Protein AF-K9EUR6-F1 (afdb_monomer)

Solvent-accessible surface area (backbone atoms only — not comparable to full-atom values): 18338 Å² total; per-residue (Å²): 134,85,84,89,83,90,82,82,87,78,91,80,92,80,85,89,86,83,88,85,90,84,90,86,86,83,88,82,90,82,92,75,85,84,76,72,67,87,81,88,70,88,61,43,36,32,33,14,42,38,66,73,51,29,53,52,52,40,66,74,40,48,99,55,36,51,67,47,58,68,47,53,101,88,58,61,67,85,79,56,72,83,50,77,65,50,41,53,51,52,38,71,21,50,29,40,37,39,57,44,71,85,59,40,66,52,51,62,66,44,60,73,69,39,80,49,86,79,49,42,77,44,53,69,54,68,90,62,91,67,76,88,75,83,73,84,81,86,78,89,74,92,77,92,79,95,72,96,69,86,83,76,79,74,77,73,77,74,33,58,82,54,86,56,52,42,65,72,58,62,60,38,42,69,71,38,67,50,51,38,32,62,61,64,101,60,95,52,58,33,35,40,38,35,30,48,98,92,37,79,79,43,76,50,77,42,54,48,90,46,72,48,75,46,75,33,74,60,63,32,38,39,37,40,32,49,98,85,46,71,56,73,77,40,61,51,42,54,60,65,77,67,92,65,74,83,73,75,76,70,78,76,81,80,77,83,74,88,80,82,82,84,79,87,80,89,80,89,80,88,82,84,89,134

Sequence (274 aa):
MKKKILRMSTYLVTASLLAACSPGGQENQSGQDQAQADQDQDQLQVTASFFPVYEFAREVAGDRAQVDMILSSNQDAHSFEPSPQDIAQVDQSDVFVYSSDEMEFWAGDLLEAVENEDLVVAKAIDGMDGDLASGHDHEHDEDDHDHEHDEDDHDHDHGAESDDFIGLAGHYHTGDTAGLQANVDTDQDVTWFVEQDGQVIEEETLAHDETFEYSIEDTVEVYYQVDGEESDRVELHVDNHGGDGHDHDHDEDDHDHDEDDHDHDEDDHDHDED

Nearest PDB structures (foldseek):
  7jj9-assembly1_A  TM=9.358E-01  e=3.867E-09  Streptococcus pneumoniae R6
  7jj8-assembly4_D  TM=9.375E-01  e=5.985E-09  Streptococcus pneumoniae R6
  2o1e-assembly1_A  TM=9.433E-01  e=1.197E-07  Bacillus subtilis
  2o1e-assembly2_B  TM=9.434E-01  e=2.866E-07  Bacillus subtilis
  7me1-assembly2_B  TM=9.373E-01  e=1.645E-06  Yersinia pestis

pLDDT: mean 74.94, std 22.69, range [33.25, 98.12]

InterPro domains:
  IPR006127 Periplasmic solute binding protein, ZnuA-like [PF01297] (46-154)
  IPR050492 Bacterial metal-binding protein 9 [PTHR42953] (1-144)

Structure (mmCIF, N/CA/C/O backbone):
data_AF-K9EUR6-F1
#
_entry.id   AF-K9EUR6-F1
#
loop_
_atom_site.group_PDB
_atom_site.id
_atom_site.type_symbol
_atom_site.label_atom_id
_atom_site.label_alt_id
_atom_site.label_comp_id
_atom_site.label_asym_id
_atom_site.label_entity_id
_atom_site.label_seq_id
_atom_site.pdbx_PDB_ins_code
_atom_site.Cartn_x
_atom_site.Cartn_y
_atom_site.Cartn_z
_atom_site.occupancy
_atom_site.B_iso_or_equiv
_atom_site.auth_seq_id
_atom_site.auth_comp_id
_atom_site.auth_asym_id
_atom_site.auth_atom_id
_atom_site.pdbx_PDB_model_num
ATOM 1 N N . MET A 1 1 ? -36.644 37.862 -69.512 1.00 36.72 1 MET A N 1
ATOM 2 C CA . MET A 1 1 ? -37.801 36.941 -69.437 1.00 36.72 1 MET A CA 1
ATOM 3 C C . MET A 1 1 ? -37.639 36.073 -68.191 1.00 36.72 1 MET A C 1
ATOM 5 O O . MET A 1 1 ? -36.573 35.509 -68.051 1.00 36.72 1 MET A O 1
ATOM 9 N N . LYS A 1 2 ? -38.675 36.019 -67.327 1.00 39.25 2 LYS A N 1
ATOM 10 C CA . LYS A 1 2 ? -38.975 35.034 -66.245 1.00 39.25 2 LYS A CA 1
ATOM 11 C C . LYS A 1 2 ? -37.875 34.809 -65.164 1.00 39.25 2 LYS A C 1
ATOM 13 O O . LYS A 1 2 ? -36.881 34.169 -65.442 1.00 39.25 2 LYS A O 1
ATOM 18 N N . LYS A 1 3 ? -37.951 35.472 -63.991 1.00 44.47 3 LYS A N 1
ATOM 19 C CA . LYS A 1 3 ? -38.642 35.109 -62.707 1.00 44.47 3 LYS A CA 1
ATOM 20 C C . LYS A 1 3 ? -37.720 34.272 -61.766 1.00 44.47 3 LYS A C 1
ATOM 22 O O . LYS A 1 3 ? -37.365 33.176 -62.150 1.00 44.47 3 LYS A O 1
ATOM 27 N N . LYS A 1 4 ? -37.188 34.834 -60.653 1.00 54.28 4 LYS A N 1
ATOM 28 C CA . LYS A 1 4 ? -37.763 34.947 -59.268 1.00 54.28 4 LYS A CA 1
ATOM 29 C C . LYS A 1 4 ? -37.578 33.625 -58.468 1.00 54.28 4 LYS A C 1
ATOM 31 O O . LYS A 1 4 ? -38.080 32.626 -58.952 1.00 54.28 4 LYS A O 1
ATOM 36 N N . ILE A 1 5 ? -36.865 33.515 -57.327 1.00 58.59 5 ILE A N 1
ATOM 37 C CA . ILE A 1 5 ? -37.235 33.865 -55.918 1.00 58.59 5 ILE A CA 1
ATOM 38 C C . ILE A 1 5 ? -36.153 33.233 -54.984 1.00 58.59 5 ILE A C 1
ATOM 40 O O . ILE A 1 5 ? -35.767 32.101 -55.238 1.00 58.59 5 ILE A O 1
ATOM 44 N N . LEU A 1 6 ? -35.504 33.994 -54.080 1.00 45.09 6 LEU A N 1
ATOM 45 C CA . LEU A 1 6 ? -35.685 34.021 -52.599 1.00 45.09 6 LEU A CA 1
ATOM 46 C C . LEU A 1 6 ? -35.221 32.720 -51.885 1.00 45.09 6 LEU A C 1
ATOM 48 O O . LEU A 1 6 ? -35.802 31.668 -52.117 1.00 45.09 6 LEU A O 1
ATOM 52 N N . ARG A 1 7 ? -34.214 32.737 -50.995 1.00 49.31 7 ARG A N 1
ATOM 53 C CA . ARG A 1 7 ? -34.328 33.213 -49.600 1.00 49.31 7 ARG A CA 1
ATOM 54 C C . ARG A 1 7 ? -33.005 33.760 -49.020 1.00 49.31 7 ARG A C 1
ATOM 56 O O . ARG A 1 7 ? -31.984 33.087 -49.013 1.00 49.31 7 ARG A O 1
ATOM 63 N N . MET A 1 8 ? -33.131 34.996 -48.535 1.00 46.38 8 MET A N 1
ATOM 64 C CA . MET A 1 8 ? -32.314 35.781 -47.592 1.00 46.38 8 MET A CA 1
ATOM 65 C C . MET A 1 8 ? -31.942 34.977 -46.325 1.00 46.38 8 MET A C 1
ATOM 67 O O . MET A 1 8 ? -32.783 34.217 -45.855 1.00 46.38 8 MET A O 1
ATOM 71 N N . SER A 1 9 ? -30.682 35.013 -45.860 1.00 47.22 9 SER A N 1
ATOM 72 C CA . SER A 1 9 ? -30.087 36.002 -44.914 1.00 47.22 9 SER A CA 1
ATOM 73 C C . SER A 1 9 ? -30.515 35.778 -43.457 1.00 47.22 9 SER A C 1
ATOM 75 O O . SER A 1 9 ? -31.680 35.512 -43.214 1.00 47.22 9 SER A O 1
ATOM 77 N N . THR A 1 10 ? -29.701 35.957 -42.416 1.00 47.97 10 THR A N 1
ATOM 78 C CA . THR A 1 10 ? -28.323 36.452 -42.259 1.00 47.97 10 THR A CA 1
ATOM 79 C C . THR A 1 10 ? -27.956 36.243 -40.780 1.00 47.97 10 THR A C 1
ATOM 81 O O . THR A 1 10 ? -28.816 36.384 -39.914 1.00 47.97 10 THR A O 1
ATOM 84 N N . TYR A 1 11 ? -26.687 35.927 -40.512 1.00 53.09 11 TYR A N 1
ATOM 85 C CA . TYR A 1 11 ? -26.034 35.964 -39.197 1.00 53.09 11 TYR A CA 1
ATOM 86 C C . TYR A 1 11 ? -26.274 37.286 -38.447 1.00 53.09 11 TYR A C 1
ATOM 88 O O . TYR A 1 11 ? -26.127 38.352 -39.042 1.00 53.09 11 TYR A O 1
ATOM 96 N N . LEU A 1 12 ? -26.505 37.239 -37.131 1.00 57.09 12 LEU A N 1
ATOM 97 C CA . LEU A 1 12 ? -26.292 38.405 -36.268 1.00 57.09 12 LEU A CA 1
ATOM 98 C C . LEU A 1 12 ? -25.864 37.981 -34.857 1.00 57.09 12 LEU A C 1
ATOM 100 O O . LEU A 1 12 ? -26.627 37.406 -34.089 1.00 57.09 12 LEU A O 1
ATOM 104 N N . VAL A 1 13 ? -24.594 38.270 -34.587 1.00 62.66 13 VAL A N 1
ATOM 105 C CA . VAL A 1 13 ? -23.894 38.248 -33.302 1.00 62.66 13 VAL A CA 1
ATOM 106 C C . VAL A 1 13 ? -24.481 39.315 -32.376 1.00 62.66 13 VAL A C 1
ATOM 108 O O . VAL A 1 13 ? -24.516 40.475 -32.773 1.00 62.66 13 VAL A O 1
ATOM 111 N N . THR A 1 14 ? -24.837 38.954 -31.141 1.00 60.06 14 THR A N 1
ATOM 112 C CA . THR A 1 14 ? -24.987 39.863 -29.980 1.00 60.06 14 THR A CA 1
ATOM 11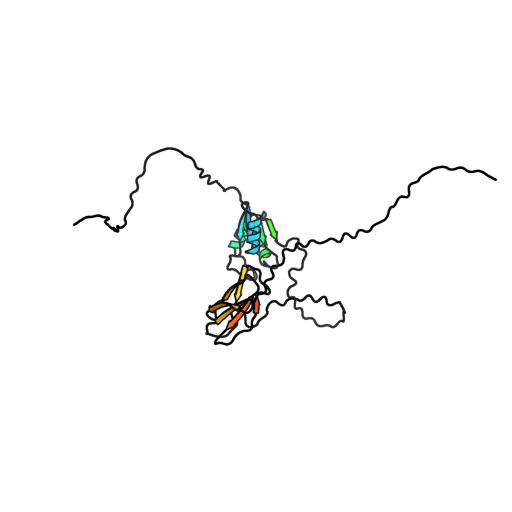3 C C . THR A 1 14 ? -24.874 39.009 -28.708 1.00 60.06 14 THR A C 1
ATOM 115 O O . THR A 1 14 ? -25.688 38.112 -28.523 1.00 60.06 14 THR A O 1
ATOM 118 N N . ALA A 1 15 ? -23.777 39.049 -27.948 1.00 54.16 15 ALA A N 1
ATOM 119 C CA . ALA A 1 15 ? -23.369 40.086 -26.990 1.00 54.16 15 ALA A CA 1
ATOM 120 C C . ALA A 1 15 ? -24.234 40.110 -25.711 1.00 54.16 15 ALA A C 1
ATOM 122 O O . ALA A 1 15 ? -25.386 40.532 -25.719 1.00 54.16 15 ALA A O 1
ATOM 123 N N . SER A 1 16 ? -23.591 39.638 -24.643 1.00 57.16 16 SER A N 1
ATOM 124 C CA . SER A 1 16 ? -23.902 39.616 -23.213 1.00 57.16 16 SER A CA 1
ATOM 125 C C . SER A 1 16 ? -24.654 40.832 -22.648 1.00 57.16 16 SER A C 1
ATOM 127 O O . SER A 1 16 ? -24.428 41.950 -23.106 1.00 57.16 16 SER A O 1
ATOM 129 N N . LEU A 1 17 ? -25.416 40.626 -21.558 1.00 53.28 17 LEU A N 1
ATOM 130 C CA . LEU A 1 17 ? -25.188 41.210 -20.212 1.00 53.28 17 LEU A CA 1
ATOM 131 C C . LEU A 1 17 ? -26.458 41.179 -19.315 1.00 53.28 17 LEU A C 1
ATOM 133 O O . LEU A 1 17 ? -27.506 41.689 -19.689 1.00 53.28 17 LEU A O 1
ATOM 137 N N . LEU A 1 18 ? -26.254 40.677 -18.087 1.00 51.50 18 LEU A N 1
ATOM 138 C CA . LEU A 1 18 ? -26.741 41.174 -16.780 1.00 51.50 18 LEU A CA 1
ATOM 139 C C . LEU A 1 18 ? -28.238 41.094 -16.378 1.00 51.50 18 LEU A C 1
ATOM 141 O O . LEU A 1 18 ? -29.061 41.923 -16.744 1.00 51.50 18 LEU A O 1
ATOM 145 N N . ALA A 1 19 ? -28.499 40.129 -15.482 1.00 59.53 19 ALA A N 1
ATOM 146 C CA . ALA A 1 19 ? -29.101 40.232 -14.137 1.00 59.53 19 ALA A CA 1
ATOM 147 C C . ALA A 1 19 ? -30.209 41.269 -13.828 1.00 59.53 19 ALA A C 1
ATOM 149 O O . ALA A 1 19 ? -29.965 42.472 -13.855 1.00 59.53 19 ALA A O 1
ATOM 150 N N . ALA A 1 20 ? -31.349 40.788 -13.301 1.00 52.62 20 ALA A N 1
ATOM 151 C CA . ALA A 1 20 ? -32.152 41.502 -12.294 1.00 52.62 20 ALA A CA 1
ATOM 152 C C . ALA A 1 20 ? -33.118 40.554 -11.544 1.00 52.62 20 ALA A C 1
ATOM 154 O O . ALA A 1 20 ? -33.990 39.936 -12.150 1.00 52.62 20 ALA A O 1
ATOM 155 N N . CYS A 1 21 ? -32.968 40.466 -10.218 1.00 65.31 21 CYS A N 1
ATOM 156 C CA . CYS A 1 21 ? -33.844 39.742 -9.289 1.00 65.31 21 CYS A CA 1
ATOM 157 C C . CYS A 1 21 ? -35.173 40.478 -9.036 1.00 65.31 21 CYS A C 1
ATOM 159 O O . CYS A 1 21 ? -35.204 41.709 -8.999 1.00 65.31 21 CYS A O 1
ATOM 161 N N . SER A 1 22 ? -36.242 39.741 -8.715 1.00 53.00 22 SER A N 1
ATOM 162 C CA . SER A 1 22 ? -37.387 40.278 -7.963 1.00 53.00 22 SER A CA 1
ATOM 163 C C . SER A 1 22 ? -38.056 39.183 -7.110 1.00 53.00 22 SER A C 1
ATOM 165 O O . SER A 1 22 ? -38.258 38.086 -7.631 1.00 53.00 22 SER A O 1
ATOM 167 N N . PRO A 1 23 ? -38.386 39.436 -5.824 1.00 61.22 23 PRO A N 1
ATOM 168 C CA . PRO A 1 23 ? -39.077 38.484 -4.957 1.00 61.22 23 PRO A CA 1
ATOM 169 C C . PRO A 1 23 ? -40.592 38.756 -4.890 1.00 61.22 23 PRO A C 1
ATOM 171 O O . PRO A 1 23 ? -41.013 39.905 -4.762 1.00 61.22 23 PRO A O 1
ATOM 174 N N . GLY A 1 24 ? -41.407 37.693 -4.877 1.00 37.38 24 GLY A N 1
ATOM 175 C CA . GLY A 1 24 ? -42.778 37.738 -4.347 1.00 37.38 24 GLY A CA 1
ATOM 176 C C . GLY A 1 24 ? -43.840 36.948 -5.123 1.00 37.38 24 GLY A C 1
ATOM 177 O O . GLY A 1 24 ? -44.235 37.364 -6.206 1.00 37.38 24 GLY A O 1
ATOM 178 N N . GLY A 1 25 ? -44.396 35.904 -4.485 1.00 35.94 25 GLY A N 1
ATOM 179 C CA . GLY A 1 25 ? -45.848 35.643 -4.525 1.00 35.94 25 GLY A CA 1
ATOM 180 C C . GLY A 1 25 ? -46.379 34.326 -5.124 1.00 35.94 25 GLY A C 1
ATOM 181 O O . GLY A 1 25 ? -46.873 34.343 -6.241 1.00 35.94 25 GLY A O 1
ATOM 182 N N . GLN A 1 26 ? -46.388 33.271 -4.292 1.00 40.44 26 GLN A N 1
ATOM 183 C CA . GLN A 1 26 ? -47.458 32.270 -4.030 1.00 40.44 26 GLN A CA 1
ATOM 184 C C . GLN A 1 26 ? -47.934 31.221 -5.076 1.00 40.44 26 GLN A C 1
ATOM 186 O O . GLN A 1 26 ? -48.565 31.560 -6.069 1.00 40.44 26 GLN A O 1
ATOM 191 N N . GLU A 1 27 ? -47.761 29.945 -4.659 1.00 34.28 27 GLU A N 1
ATOM 192 C CA . GLU A 1 27 ? -48.715 28.795 -4.642 1.00 34.28 27 GLU A CA 1
ATOM 193 C C . GLU A 1 27 ? -49.220 28.231 -6.002 1.00 34.28 27 GLU A C 1
ATOM 195 O O . GLU A 1 27 ? -49.677 28.968 -6.858 1.00 34.28 27 GLU A O 1
ATOM 200 N N . ASN A 1 28 ? -49.249 26.922 -6.309 1.00 37.94 28 ASN A N 1
ATOM 201 C CA . ASN A 1 28 ? -49.402 25.728 -5.476 1.00 37.94 28 ASN A CA 1
ATOM 202 C C . ASN A 1 28 ? -49.048 24.423 -6.256 1.00 37.94 28 ASN A C 1
ATOM 204 O O . ASN A 1 28 ? -49.473 24.265 -7.397 1.00 37.94 28 ASN A O 1
ATOM 208 N N . GLN A 1 29 ? -48.363 23.497 -5.568 1.00 42.84 29 GLN A N 1
ATOM 209 C CA . GLN A 1 29 ? -48.402 22.016 -5.625 1.00 42.84 29 GLN A CA 1
ATOM 210 C C . GLN A 1 29 ? -48.279 21.233 -6.946 1.00 42.84 29 GLN A C 1
ATOM 212 O O . GLN A 1 29 ? -49.212 21.163 -7.740 1.00 42.84 29 GLN A O 1
ATOM 217 N N . SER A 1 30 ? -47.184 20.467 -7.040 1.00 33.75 30 SER A N 1
ATOM 218 C CA . SER A 1 30 ? -47.114 19.002 -7.264 1.00 33.75 30 SER A CA 1
ATOM 219 C C . SER A 1 30 ? -45.616 18.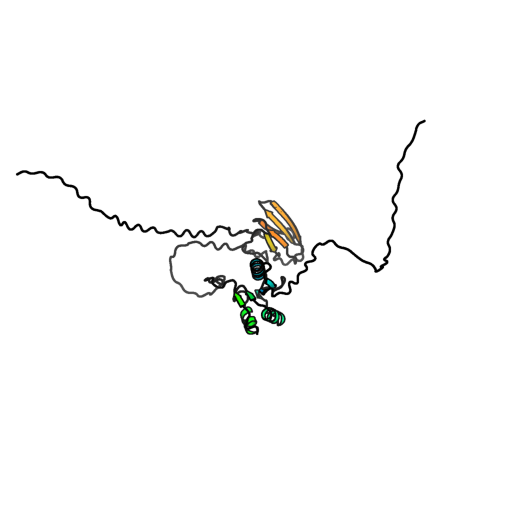649 -7.199 1.00 33.75 30 SER A C 1
ATOM 221 O O . SER A 1 30 ? -44.876 18.998 -8.104 1.00 33.75 30 SER A O 1
ATOM 223 N N . GLY A 1 31 ? -45.057 18.199 -6.077 1.00 40.62 31 GLY A N 1
ATOM 224 C CA . GLY A 1 31 ? -45.262 16.844 -5.581 1.00 40.62 31 GLY A CA 1
ATOM 225 C C . GLY A 1 31 ? -44.260 15.891 -6.238 1.00 40.62 31 GLY A C 1
ATOM 226 O O . GLY A 1 31 ? -44.687 15.034 -6.998 1.00 40.62 31 GLY A O 1
ATOM 227 N N . GLN A 1 32 ? -42.961 16.078 -5.986 1.00 40.50 32 GLN A N 1
ATOM 228 C CA . GLN A 1 32 ? -41.946 15.028 -6.094 1.00 40.50 32 GLN A CA 1
ATOM 229 C C . GLN A 1 32 ? -40.930 15.249 -4.974 1.00 40.50 32 GLN A C 1
ATOM 231 O O . GLN A 1 32 ? -40.237 16.264 -4.930 1.00 40.50 32 GLN A O 1
ATOM 236 N N . ASP A 1 33 ? -40.983 14.313 -4.037 1.00 37.78 33 ASP A N 1
ATOM 237 C CA . ASP A 1 33 ? -40.142 14.110 -2.872 1.00 37.78 33 ASP A CA 1
ATOM 238 C C . ASP A 1 33 ? -38.684 14.540 -3.069 1.00 37.78 33 ASP A C 1
ATOM 240 O O . ASP A 1 33 ? -37.874 13.817 -3.641 1.00 37.78 33 ASP A O 1
ATOM 244 N N . GLN A 1 34 ? -38.316 15.678 -2.478 1.00 42.69 34 GLN A N 1
ATOM 245 C CA . GLN A 1 34 ? -37.037 15.736 -1.782 1.00 42.69 34 GLN A CA 1
ATOM 246 C C . GLN A 1 34 ? -37.253 15.115 -0.406 1.00 42.69 34 GLN A C 1
ATOM 248 O O . GLN A 1 34 ? -37.372 15.804 0.603 1.00 42.69 34 GLN A O 1
ATOM 253 N N . ALA A 1 35 ? -37.318 13.786 -0.393 1.00 40.91 35 ALA A N 1
ATOM 254 C CA . ALA A 1 35 ? -36.902 13.011 0.759 1.00 40.91 35 ALA A CA 1
ATOM 255 C C . ALA A 1 35 ? -35.368 13.027 0.775 1.00 40.91 35 ALA A C 1
ATOM 257 O O . ALA A 1 35 ? -34.713 12.031 0.495 1.00 40.91 35 ALA A O 1
ATOM 258 N N . GLN A 1 36 ? -34.792 14.194 1.062 1.00 41.69 36 GLN A N 1
ATOM 259 C CA . GLN A 1 36 ? -33.480 14.224 1.683 1.00 41.69 36 GLN A CA 1
ATOM 260 C C . GLN A 1 36 ? -33.750 13.898 3.153 1.00 41.69 36 GLN A C 1
ATOM 262 O O . GLN A 1 36 ? -33.959 14.788 3.972 1.00 41.69 36 GLN A O 1
ATOM 267 N N . ALA A 1 37 ? -33.895 12.597 3.423 1.00 38.69 37 ALA A N 1
ATOM 268 C CA . ALA A 1 37 ? -33.649 12.037 4.743 1.00 38.69 37 ALA A CA 1
ATOM 269 C C . ALA A 1 37 ? -32.262 12.566 5.163 1.00 38.69 37 ALA A C 1
ATOM 271 O O . ALA A 1 37 ? -31.329 12.507 4.371 1.00 38.69 37 ALA A O 1
ATOM 272 N N . ASP A 1 38 ? -32.077 13.245 6.291 1.00 42.25 38 ASP A N 1
ATOM 273 C CA . ASP A 1 38 ? -32.187 12.632 7.617 1.00 42.25 38 ASP A CA 1
ATOM 274 C C . ASP A 1 38 ? -31.637 11.191 7.586 1.00 42.25 38 ASP A C 1
ATOM 276 O O . ASP A 1 38 ? -32.326 10.224 7.891 1.00 42.25 38 ASP A O 1
ATOM 280 N N . GLN A 1 39 ? -30.402 11.054 7.095 1.00 46.25 39 GLN A N 1
ATOM 281 C CA . GLN A 1 39 ? -29.513 9.925 7.383 1.00 46.25 39 GLN A CA 1
ATOM 282 C C . GLN A 1 39 ? -28.483 10.407 8.419 1.00 46.25 39 GLN A C 1
ATOM 284 O O . GLN A 1 39 ? -27.286 10.367 8.192 1.00 46.25 39 GLN A O 1
ATOM 289 N N . ASP A 1 40 ? -28.981 10.962 9.525 1.00 49.34 40 ASP A N 1
ATOM 290 C CA . ASP A 1 40 ? -28.232 11.204 10.766 1.00 49.34 40 ASP A CA 1
ATOM 291 C C . ASP A 1 40 ? -28.757 10.190 11.802 1.00 49.34 40 ASP A C 1
ATOM 293 O O . ASP A 1 40 ? -29.409 10.522 12.798 1.00 49.34 40 ASP A O 1
ATOM 297 N N . GLN A 1 41 ? -28.589 8.903 11.490 1.00 51.09 41 GLN A N 1
ATOM 298 C CA . GLN A 1 41 ? -28.882 7.788 12.390 1.00 51.09 41 GLN A CA 1
ATOM 299 C C . GLN A 1 41 ? -27.774 6.736 12.227 1.00 51.09 41 GLN A C 1
ATOM 301 O O . GLN A 1 41 ? -27.887 5.856 11.379 1.00 51.09 41 GLN A O 1
ATOM 306 N N . ASP A 1 42 ? -26.715 6.881 13.028 1.00 69.44 42 ASP A N 1
ATOM 307 C CA . ASP A 1 42 ? -25.789 5.828 13.479 1.00 69.44 42 ASP A CA 1
ATOM 308 C C . ASP A 1 42 ? -25.336 4.814 12.410 1.00 69.4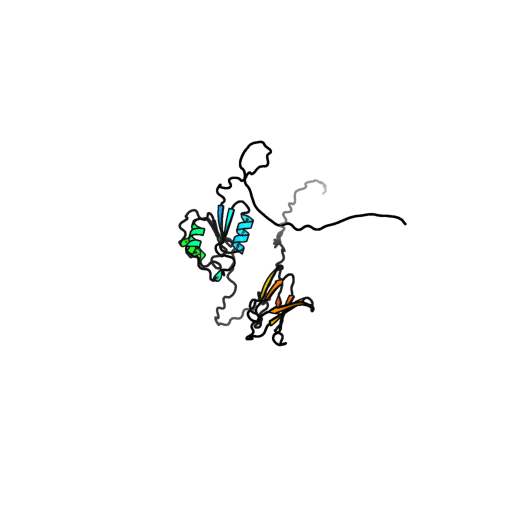4 42 ASP A C 1
ATOM 310 O O . ASP A 1 42 ? -25.508 3.603 12.565 1.00 69.44 42 ASP A O 1
ATOM 314 N N . GLN A 1 43 ? -24.769 5.300 11.303 1.00 83.19 43 GLN A N 1
ATOM 315 C CA . GLN A 1 43 ? -24.040 4.427 10.386 1.00 83.19 43 GLN A CA 1
ATOM 316 C C . GLN A 1 43 ? -22.708 4.041 11.045 1.00 83.19 43 GLN A C 1
ATOM 318 O O . GLN A 1 43 ? -22.003 4.922 11.532 1.00 83.19 43 GLN A O 1
ATOM 323 N N . LEU A 1 44 ? -22.386 2.743 11.077 1.00 94.81 44 LEU A N 1
ATOM 324 C CA . LEU A 1 44 ? -21.152 2.245 11.699 1.00 94.81 44 LEU A CA 1
ATOM 325 C C . LEU A 1 44 ? -19.933 2.931 11.081 1.00 94.81 44 LEU A C 1
ATOM 327 O O . LEU A 1 44 ? -19.822 2.970 9.857 1.00 94.81 44 LEU A O 1
ATOM 331 N N . GLN A 1 45 ? -19.018 3.427 11.905 1.00 97.50 45 GLN A N 1
ATOM 332 C CA . GLN A 1 45 ? -17.732 3.940 11.452 1.00 97.50 45 GLN A CA 1
ATOM 333 C C . GLN A 1 45 ? -16.692 2.827 11.460 1.00 97.50 45 GLN A C 1
ATOM 335 O O . GLN A 1 45 ? -16.378 2.252 12.503 1.00 97.50 45 GLN A O 1
ATOM 340 N N . VAL A 1 46 ? -16.149 2.530 10.286 1.00 98.06 46 VAL A N 1
ATOM 341 C CA . VAL A 1 46 ? -15.126 1.507 10.087 1.00 98.06 46 VAL A CA 1
ATOM 342 C C . VAL A 1 46 ? -13.872 2.193 9.574 1.00 98.06 46 VAL A C 1
ATOM 344 O O . VAL A 1 46 ? -13.905 2.837 8.530 1.00 98.06 46 VAL A O 1
ATOM 347 N N . THR A 1 47 ? -12.759 2.022 10.275 1.00 97.94 47 THR A N 1
ATOM 348 C CA . THR A 1 47 ? -11.447 2.452 9.792 1.00 97.94 47 THR A CA 1
ATOM 349 C C . THR A 1 47 ? -10.655 1.232 9.342 1.00 97.94 47 THR A C 1
ATOM 351 O O . THR A 1 47 ? -10.463 0.295 10.112 1.00 97.94 47 THR A O 1
ATOM 354 N N . ALA A 1 48 ? -10.199 1.238 8.094 1.00 97.38 48 ALA A N 1
ATOM 355 C CA . ALA A 1 48 ? -9.339 0.214 7.515 1.00 97.38 48 ALA A CA 1
ATOM 356 C C . ALA A 1 48 ? -7.882 0.697 7.423 1.00 97.38 48 ALA A C 1
ATOM 358 O O . ALA A 1 48 ? -7.627 1.893 7.282 1.00 97.38 48 ALA A O 1
ATOM 359 N N . SER A 1 49 ? -6.918 -0.220 7.477 1.00 95.88 49 SER A N 1
ATOM 360 C CA . SER A 1 49 ? -5.489 0.109 7.418 1.00 95.88 49 SER A CA 1
ATOM 361 C C . SER A 1 49 ? -5.053 0.664 6.053 1.00 95.88 49 SER A C 1
ATOM 363 O O . SER A 1 49 ? -4.679 1.832 5.960 1.00 95.88 49 SER A O 1
ATOM 365 N N . PHE A 1 50 ? -5.129 -0.143 4.991 1.00 94.00 50 PHE A N 1
ATOM 366 C CA . PHE A 1 50 ? -4.696 0.199 3.627 1.00 94.00 50 PHE A CA 1
ATOM 367 C C . PHE A 1 50 ? -5.668 -0.344 2.562 1.00 94.00 50 PHE A C 1
ATOM 369 O O . PHE A 1 50 ? -6.685 -0.961 2.883 1.00 94.00 50 PHE A O 1
ATOM 376 N N . PHE A 1 51 ? -5.386 -0.072 1.284 1.00 93.56 51 PHE A N 1
ATOM 377 C CA . PHE A 1 51 ? -6.379 -0.139 0.203 1.00 93.56 51 PHE A CA 1
ATOM 378 C C . PHE A 1 51 ? -7.088 -1.496 0.020 1.00 93.56 51 PHE A C 1
ATOM 380 O O . PHE A 1 51 ? -8.318 -1.494 -0.005 1.00 93.56 51 PHE A O 1
ATOM 387 N N . PRO A 1 52 ? -6.401 -2.651 -0.036 1.00 93.56 52 PRO A N 1
ATOM 388 C CA . PRO A 1 52 ? -7.052 -3.960 -0.095 1.00 93.56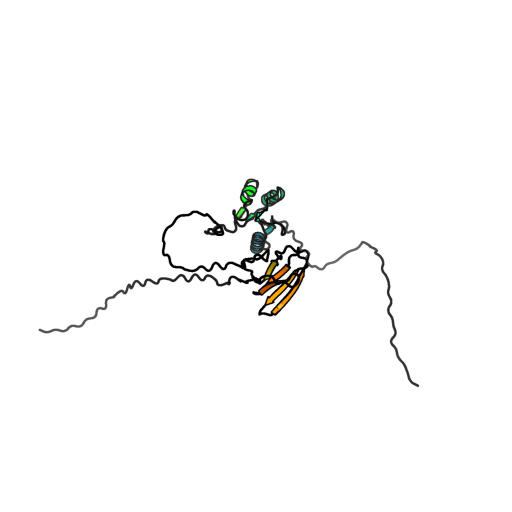 52 PRO A CA 1
ATOM 389 C C . PRO A 1 52 ? -8.028 -4.206 1.063 1.00 93.56 52 PRO A C 1
ATOM 391 O O . PRO A 1 52 ? -9.170 -4.604 0.841 1.00 93.56 52 PRO A O 1
ATOM 394 N N . VAL A 1 53 ? -7.617 -3.902 2.299 1.00 95.38 53 VAL A N 1
ATOM 395 C CA . VAL A 1 53 ? -8.465 -4.070 3.492 1.00 95.38 53 VAL A CA 1
ATOM 396 C C . VAL A 1 53 ? -9.662 -3.118 3.445 1.00 95.38 53 VAL A C 1
ATOM 398 O O . VAL A 1 53 ? -10.787 -3.511 3.757 1.00 95.38 53 VAL A O 1
ATOM 401 N N . TYR A 1 54 ? -9.435 -1.878 3.008 1.00 96.00 54 TYR A N 1
ATOM 402 C CA . TYR A 1 54 ? -10.475 -0.873 2.810 1.00 96.00 54 TYR A CA 1
ATOM 403 C C . TYR A 1 54 ? -11.523 -1.315 1.784 1.00 96.00 54 TYR A C 1
ATOM 405 O O . TYR A 1 54 ? -12.720 -1.249 2.068 1.00 96.00 54 TYR A O 1
ATOM 413 N N . GLU A 1 55 ? -11.097 -1.787 0.611 1.00 95.88 55 GLU A N 1
ATOM 414 C CA . GLU A 1 55 ? -12.004 -2.225 -0.451 1.00 95.88 55 GLU A CA 1
ATOM 415 C C . GLU A 1 55 ? -12.843 -3.425 -0.000 1.00 95.88 55 GLU A C 1
ATOM 417 O O . GLU A 1 55 ? -14.064 -3.412 -0.178 1.00 95.88 55 GLU A O 1
ATOM 422 N N . PHE A 1 56 ? -12.234 -4.411 0.669 1.00 95.62 56 PHE A N 1
ATOM 423 C CA . PHE A 1 56 ? -12.975 -5.542 1.230 1.00 95.62 56 PHE A CA 1
ATOM 424 C C . PHE A 1 56 ? -13.991 -5.106 2.284 1.00 95.62 56 PHE A C 1
ATOM 426 O O . PHE A 1 56 ? -15.157 -5.504 2.223 1.00 95.62 56 PHE A O 1
ATOM 433 N N . ALA A 1 57 ? -13.584 -4.258 3.230 1.00 96.12 57 ALA A N 1
ATOM 434 C CA . ALA A 1 57 ? -14.485 -3.768 4.264 1.00 96.12 57 ALA A CA 1
ATOM 435 C C . ALA A 1 57 ? -15.646 -2.963 3.658 1.00 96.12 57 ALA A C 1
ATOM 437 O O . ALA A 1 57 ? -16.794 -3.138 4.071 1.00 96.12 57 ALA A O 1
ATOM 438 N N . ARG A 1 58 ? -15.375 -2.133 2.641 1.00 96.25 58 ARG A N 1
ATOM 439 C CA . ARG A 1 58 ? -16.392 -1.347 1.929 1.00 96.25 58 ARG A CA 1
ATOM 440 C C . ARG A 1 58 ? -17.392 -2.233 1.197 1.00 96.25 58 ARG A C 1
ATOM 442 O O . ARG A 1 58 ? -18.595 -1.996 1.312 1.00 96.25 58 ARG A O 1
ATOM 449 N N . GLU A 1 59 ? -16.921 -3.249 0.479 1.00 97.12 59 GLU A N 1
ATOM 450 C CA . GLU A 1 59 ? -17.792 -4.157 -0.271 1.00 97.12 59 GLU A CA 1
ATOM 451 C C . GLU A 1 59 ? -18.691 -4.979 0.668 1.00 97.12 59 GLU A C 1
ATOM 453 O O . GLU A 1 59 ? -19.894 -5.112 0.435 1.00 97.12 59 GLU A O 1
ATOM 458 N N . VAL A 1 60 ? -18.148 -5.462 1.793 1.00 95.56 60 VAL A N 1
ATOM 459 C CA . VAL A 1 60 ? -18.922 -6.197 2.809 1.00 95.56 60 VAL A CA 1
ATOM 460 C C . VAL A 1 60 ? -19.930 -5.288 3.522 1.00 95.56 60 VAL A C 1
ATOM 462 O O . VAL A 1 60 ? -21.078 -5.684 3.769 1.00 95.56 60 VAL A O 1
ATOM 465 N N . ALA A 1 61 ? -19.523 -4.065 3.862 1.00 94.31 61 ALA A N 1
ATOM 466 C CA . ALA A 1 61 ? -20.368 -3.107 4.562 1.00 94.31 61 ALA A CA 1
ATOM 467 C C . ALA A 1 61 ? -21.548 -2.623 3.704 1.00 94.31 61 ALA A C 1
ATOM 469 O O . ALA A 1 61 ? -22.677 -2.518 4.209 1.00 94.31 61 ALA A O 1
ATOM 470 N N . GLY A 1 62 ? -21.307 -2.338 2.420 1.00 93.00 62 GLY A N 1
ATOM 471 C CA . GLY A 1 62 ? -22.259 -1.650 1.550 1.00 93.00 62 GLY A CA 1
ATOM 472 C C . GLY A 1 62 ? -22.764 -0.353 2.193 1.00 93.00 62 GLY A C 1
ATOM 473 O O . GLY A 1 62 ? -22.020 0.362 2.856 1.00 93.00 62 GLY A O 1
ATOM 474 N N . ASP A 1 63 ? -24.066 -0.082 2.098 1.00 92.19 63 ASP A N 1
ATOM 475 C CA . ASP A 1 63 ? -24.676 1.135 2.663 1.00 92.19 63 ASP A CA 1
ATOM 476 C C . ASP A 1 63 ? -24.841 1.111 4.203 1.00 92.19 63 ASP A C 1
ATOM 478 O O . ASP A 1 63 ? -25.533 1.958 4.764 1.00 92.19 63 ASP A O 1
ATOM 482 N N . ARG A 1 64 ? -24.283 0.120 4.916 1.00 93.12 64 ARG A N 1
ATOM 483 C CA . ARG A 1 64 ? -24.489 -0.058 6.372 1.00 93.12 64 ARG A CA 1
ATOM 484 C C . ARG A 1 64 ? -23.397 0.563 7.237 1.00 93.12 64 ARG A C 1
ATOM 486 O O . ARG A 1 64 ? -23.632 0.756 8.428 1.00 93.12 64 ARG A O 1
ATOM 493 N N . ALA A 1 65 ? -22.235 0.855 6.658 1.00 95.69 65 ALA A N 1
ATOM 494 C CA . ALA A 1 65 ? -21.114 1.467 7.359 1.00 95.69 65 ALA A CA 1
ATOM 495 C C . ALA A 1 65 ? -20.457 2.550 6.494 1.00 95.69 65 ALA A C 1
ATOM 497 O O . ALA A 1 65 ? -20.445 2.451 5.268 1.00 95.69 65 ALA A O 1
ATOM 498 N N . GLN A 1 66 ? -19.920 3.573 7.146 1.00 96.56 66 GLN A N 1
ATOM 499 C CA . GLN A 1 66 ? -18.985 4.517 6.562 1.00 96.56 66 GLN A CA 1
ATOM 500 C C . GLN A 1 66 ? -17.594 3.910 6.746 1.00 96.56 66 GLN A C 1
ATOM 502 O O . GLN A 1 66 ? -17.154 3.718 7.878 1.00 96.56 66 GLN A O 1
ATOM 507 N N . VAL A 1 67 ? -16.937 3.557 5.641 1.00 96.44 67 VAL A N 1
ATOM 508 C CA . VAL A 1 67 ? -15.581 2.997 5.670 1.00 96.44 67 VAL A CA 1
ATOM 509 C C . VAL A 1 67 ? -14.597 4.085 5.262 1.00 96.44 67 VAL A C 1
ATOM 511 O O . VAL A 1 67 ? -14.731 4.651 4.175 1.00 96.44 67 VAL A O 1
ATOM 514 N N . ASP A 1 68 ? -13.626 4.355 6.125 1.00 95.50 68 ASP A N 1
ATOM 515 C CA . ASP A 1 68 ? -12.476 5.222 5.883 1.00 95.50 68 ASP A CA 1
ATOM 516 C C . ASP A 1 68 ? -11.178 4.400 5.933 1.00 95.50 68 ASP A C 1
ATOM 518 O O . ASP A 1 68 ? -11.165 3.259 6.394 1.00 95.50 68 ASP A O 1
ATOM 522 N N . MET A 1 69 ? -10.080 4.963 5.431 1.00 94.44 69 MET A N 1
ATOM 523 C CA . MET A 1 69 ? -8.778 4.296 5.346 1.00 94.44 69 MET A CA 1
ATOM 524 C C . MET A 1 69 ? -7.682 5.177 5.951 1.00 94.44 69 MET A C 1
ATOM 526 O O . MET A 1 69 ? -7.663 6.378 5.676 1.00 94.44 69 MET A O 1
ATOM 530 N N . ILE A 1 70 ? -6.775 4.583 6.733 1.00 93.56 70 ILE A N 1
ATOM 531 C CA . ILE A 1 70 ? -5.640 5.285 7.355 1.00 93.56 70 ILE A CA 1
ATOM 532 C C . ILE A 1 70 ? -4.601 5.660 6.294 1.00 93.56 70 ILE A C 1
ATOM 534 O O . ILE A 1 70 ? -4.262 6.833 6.124 1.00 93.56 70 ILE A O 1
ATOM 538 N N . LEU A 1 71 ? -4.096 4.673 5.551 1.00 91.25 71 LEU A N 1
ATOM 539 C CA . LEU A 1 71 ? -3.095 4.923 4.521 1.00 91.25 71 LEU A CA 1
ATOM 540 C C . LEU A 1 71 ? -3.748 5.473 3.259 1.00 91.25 71 LEU A C 1
ATOM 542 O O . LEU A 1 71 ? -4.437 4.766 2.531 1.00 91.25 71 LEU A O 1
ATOM 546 N N . SER A 1 72 ? -3.481 6.740 2.951 1.00 78.75 72 SER A N 1
ATOM 547 C CA . SER A 1 72 ? -3.836 7.312 1.653 1.00 78.75 72 SER A CA 1
ATOM 548 C C . SER A 1 72 ? -3.049 6.653 0.513 1.00 78.75 72 SER A C 1
ATOM 550 O O . SER A 1 72 ? -1.947 6.151 0.713 1.00 78.75 72 SER A O 1
ATOM 552 N N . SER A 1 73 ? -3.580 6.729 -0.711 1.00 66.69 73 SER A N 1
ATOM 553 C CA . SER A 1 73 ? -3.090 6.051 -1.930 1.00 66.69 73 SER A CA 1
ATOM 554 C C . SER A 1 73 ? -1.656 6.383 -2.387 1.00 66.69 73 SER A C 1
ATOM 556 O O . SER A 1 73 ? -1.260 6.009 -3.483 1.00 66.69 73 SER A O 1
ATOM 558 N N . ASN A 1 74 ? -0.895 7.147 -1.610 1.00 73.31 74 ASN A N 1
ATOM 559 C CA . ASN A 1 74 ? 0.465 7.593 -1.900 1.00 73.31 74 ASN A CA 1
ATOM 560 C C . ASN A 1 74 ? 1.449 7.276 -0.760 1.00 73.31 74 ASN A C 1
ATOM 562 O O . ASN A 1 74 ? 2.533 7.858 -0.722 1.00 73.31 74 ASN A O 1
ATOM 566 N N . GLN A 1 75 ? 1.044 6.438 0.196 1.00 78.25 75 GLN A N 1
ATOM 567 C CA . GLN A 1 75 ? 1.859 6.014 1.330 1.00 78.25 75 GLN A CA 1
ATOM 568 C C . GLN A 1 75 ? 2.131 4.516 1.225 1.00 78.25 75 GLN A C 1
ATOM 570 O O . GLN A 1 75 ? 1.224 3.735 0.947 1.00 78.25 75 GLN A O 1
ATOM 575 N N . ASP A 1 76 ? 3.389 4.140 1.427 1.00 82.44 76 ASP A N 1
ATOM 576 C CA . ASP A 1 76 ? 3.816 2.746 1.468 1.00 82.44 76 ASP A CA 1
ATOM 577 C C . ASP A 1 76 ? 3.460 2.125 2.827 1.00 82.44 76 ASP A C 1
ATOM 579 O O . ASP A 1 76 ? 3.688 2.733 3.874 1.00 82.44 76 ASP A O 1
ATOM 583 N N . ALA A 1 77 ? 2.894 0.916 2.806 1.00 78.31 77 ALA A N 1
ATOM 584 C CA . ALA A 1 77 ? 2.413 0.237 4.007 1.00 78.31 77 ALA A CA 1
ATOM 585 C C . ALA A 1 77 ? 3.536 -0.254 4.925 1.00 78.31 77 ALA A C 1
ATOM 587 O O . ALA A 1 77 ? 3.365 -0.242 6.145 1.00 78.31 77 ALA A O 1
ATOM 588 N N . HIS A 1 78 ? 4.693 -0.609 4.362 1.00 81.25 78 HIS A N 1
ATOM 589 C CA . HIS A 1 78 ? 5.821 -1.154 5.117 1.00 81.25 78 HIS A CA 1
ATOM 590 C C . HIS A 1 78 ? 6.580 -0.087 5.916 1.00 81.25 78 HIS A C 1
ATOM 592 O O . HIS A 1 78 ? 7.177 -0.390 6.947 1.00 81.25 78 HIS A O 1
ATOM 598 N N . SER A 1 79 ? 6.566 1.162 5.450 1.00 84.81 79 SER A N 1
ATOM 599 C CA . SER A 1 79 ? 7.247 2.301 6.080 1.00 84.81 79 SER A CA 1
ATOM 600 C C . SER A 1 79 ? 6.313 3.262 6.820 1.00 84.81 79 SER A C 1
ATOM 602 O O . SER A 1 79 ? 6.769 4.285 7.337 1.00 84.81 79 SER A O 1
ATOM 604 N N . PHE A 1 80 ? 5.017 2.957 6.880 1.00 89.81 80 PHE A N 1
ATOM 605 C CA . PHE A 1 80 ? 4.037 3.805 7.544 1.00 89.81 80 PHE A CA 1
ATOM 606 C C . PHE A 1 80 ? 4.184 3.783 9.071 1.00 89.81 80 PHE A C 1
ATOM 608 O O . PHE A 1 80 ? 4.308 2.730 9.694 1.00 89.81 80 PHE A O 1
ATOM 615 N N . GLU A 1 81 ? 4.086 4.965 9.678 1.00 90.38 81 GLU A N 1
ATOM 616 C CA . GLU A 1 81 ? 3.989 5.154 11.125 1.00 90.38 81 GLU A CA 1
ATOM 617 C C . GLU A 1 81 ? 2.756 6.022 11.437 1.00 90.38 81 GLU A C 1
ATOM 619 O O . GLU A 1 81 ? 2.675 7.155 10.945 1.00 90.38 81 GLU A O 1
ATOM 624 N N . PRO A 1 82 ? 1.810 5.547 12.270 1.00 92.50 82 PRO A N 1
ATOM 625 C CA . PRO A 1 82 ? 0.608 6.298 12.597 1.00 92.50 82 PRO A CA 1
ATOM 626 C C . PRO A 1 82 ? 0.902 7.641 13.261 1.00 92.50 82 PRO A C 1
ATOM 628 O O . PRO A 1 82 ? 1.626 7.754 14.254 1.00 92.50 82 PRO A O 1
ATOM 631 N N . SER A 1 83 ? 0.264 8.683 12.750 1.00 94.31 83 SER A N 1
ATOM 632 C CA . SER A 1 83 ? 0.242 9.993 13.376 1.00 94.31 83 SER A CA 1
ATOM 633 C C . SER A 1 83 ? -0.777 10.041 14.527 1.00 94.31 83 SER A C 1
ATOM 635 O O . SER A 1 83 ? -1.708 9.235 14.596 1.00 94.31 83 SER A O 1
ATOM 637 N N . PRO A 1 84 ? -0.709 11.057 15.409 1.00 95.50 84 PRO A N 1
ATOM 638 C CA . PRO A 1 84 ? -1.752 11.277 16.412 1.00 95.50 84 PRO A CA 1
ATOM 639 C C . PRO A 1 84 ? -3.159 11.487 15.827 1.00 95.50 84 PRO A C 1
ATOM 641 O O . PRO A 1 84 ? -4.141 11.352 16.551 1.00 95.50 84 PRO A O 1
ATOM 644 N N . GLN A 1 85 ? -3.267 11.873 14.551 1.00 94.44 85 GLN A N 1
ATOM 645 C CA . GLN A 1 85 ? -4.557 12.023 13.874 1.00 94.44 85 GLN A CA 1
ATOM 646 C C . GLN A 1 85 ? -5.144 10.660 13.507 1.00 94.44 85 GLN A C 1
ATOM 648 O O . GLN A 1 85 ? -6.345 10.475 13.672 1.00 94.44 85 GLN A O 1
ATOM 653 N N . ASP A 1 86 ? -4.297 9.711 13.113 1.00 95.44 86 ASP A N 1
ATOM 654 C CA . ASP A 1 86 ? -4.700 8.346 12.764 1.00 95.44 86 ASP A CA 1
ATOM 655 C C . ASP A 1 86 ? -5.160 7.587 14.011 1.00 95.44 86 ASP A C 1
ATOM 657 O O . ASP A 1 86 ? -6.225 6.976 14.017 1.00 95.44 86 ASP A O 1
ATOM 661 N N . ILE A 1 87 ? -4.431 7.734 15.125 1.00 96.62 87 ILE A N 1
ATOM 662 C CA . ILE A 1 87 ? -4.854 7.194 16.428 1.00 96.62 87 ILE A CA 1
ATOM 663 C C . ILE A 1 87 ? -6.230 7.756 16.808 1.00 96.62 87 ILE A C 1
ATOM 665 O O . ILE A 1 87 ? -7.121 7.006 17.192 1.00 96.62 87 ILE A O 1
ATOM 669 N N . ALA A 1 88 ? -6.436 9.069 16.659 1.00 96.31 88 ALA A N 1
ATOM 670 C CA . ALA A 1 88 ? -7.717 9.697 16.972 1.00 96.31 88 ALA A CA 1
ATOM 671 C C . ALA A 1 88 ? -8.851 9.252 16.032 1.00 96.31 88 ALA A C 1
ATOM 673 O O . ALA A 1 88 ? -10.009 9.247 16.448 1.00 96.31 88 ALA A O 1
ATOM 674 N N . GLN A 1 89 ? -8.546 8.922 14.776 1.00 95.94 89 GLN A N 1
ATOM 675 C CA . GLN A 1 89 ? -9.515 8.382 13.825 1.00 95.94 89 GLN A CA 1
ATOM 676 C C . GLN A 1 89 ? -9.967 6.982 14.247 1.00 95.94 89 GLN A C 1
ATOM 678 O O . GLN A 1 89 ? -11.170 6.721 14.312 1.00 95.94 89 GLN A O 1
ATOM 683 N N . VAL A 1 90 ? -9.021 6.111 14.606 1.00 97.38 90 VAL A N 1
ATOM 684 C CA . VAL A 1 90 ? -9.331 4.765 15.104 1.00 97.38 90 VAL A CA 1
ATOM 685 C C . VAL A 1 90 ? -10.088 4.830 16.430 1.00 97.38 90 VAL A C 1
ATOM 687 O O . VAL A 1 90 ? -11.090 4.142 16.592 1.00 97.38 90 VAL A O 1
ATOM 690 N N . ASP A 1 91 ? -9.697 5.726 17.335 1.00 97.00 91 ASP A N 1
ATOM 691 C CA . ASP A 1 91 ? -10.387 5.951 18.611 1.00 97.00 91 ASP A CA 1
ATOM 692 C C . ASP A 1 91 ? -11.864 6.358 18.431 1.00 97.00 91 ASP A C 1
ATOM 694 O O . ASP A 1 91 ? -12.722 5.970 19.215 1.00 97.00 91 ASP A O 1
ATOM 698 N N . GLN A 1 92 ? -12.195 7.079 17.356 1.00 96.00 92 GLN A N 1
ATOM 699 C CA . GLN A 1 92 ? -13.570 7.492 17.028 1.00 96.00 92 GLN A CA 1
ATOM 700 C C . GLN A 1 92 ? -14.357 6.466 16.195 1.00 96.00 92 GLN A C 1
ATOM 702 O O . GLN A 1 92 ? -15.509 6.730 15.836 1.00 96.00 92 GLN A O 1
ATOM 707 N N . SER A 1 93 ? -13.741 5.338 15.843 1.00 97.31 93 SER A N 1
ATOM 708 C CA . SER A 1 93 ? -14.362 4.300 15.020 1.00 97.31 93 SER A CA 1
ATOM 709 C C . SER A 1 93 ? -15.084 3.265 15.875 1.00 97.31 93 SER A C 1
ATOM 711 O O . SER A 1 93 ? -14.706 3.007 17.015 1.00 97.31 93 SER A O 1
ATOM 713 N N . ASP A 1 94 ? -16.108 2.635 15.304 1.00 97.88 94 ASP A N 1
ATOM 714 C CA . ASP A 1 94 ? -16.756 1.469 15.906 1.00 97.88 94 ASP A CA 1
ATOM 715 C C . ASP A 1 94 ? -15.954 0.192 15.616 1.00 97.88 94 ASP A C 1
ATOM 717 O O . ASP A 1 94 ? -15.905 -0.726 16.437 1.00 97.88 94 ASP A O 1
ATOM 721 N N . VAL A 1 95 ? -15.315 0.128 14.440 1.00 97.94 95 VAL A N 1
ATOM 722 C CA . VAL A 1 95 ? -14.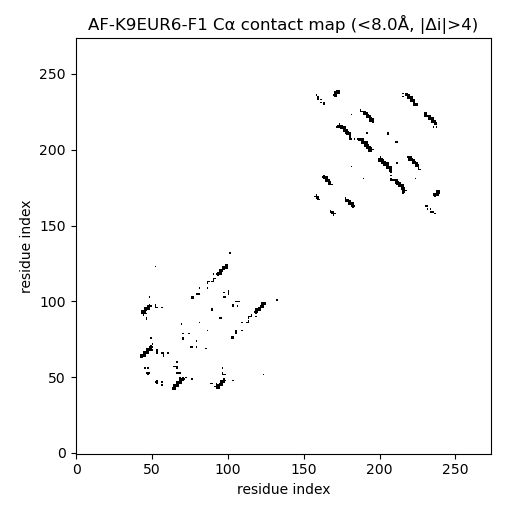510 -1.017 14.000 1.00 97.94 95 VAL A CA 1
ATOM 723 C C . VAL A 1 95 ? -13.183 -0.551 13.410 1.00 97.94 95 VAL A C 1
ATOM 725 O O . VAL A 1 95 ? -13.155 0.349 12.571 1.00 97.94 95 VAL A O 1
ATOM 728 N N . PHE A 1 96 ? -12.096 -1.212 13.794 1.00 98.12 96 PHE A N 1
ATOM 729 C CA . PHE A 1 96 ? -10.803 -1.123 13.125 1.00 98.12 96 PHE A CA 1
ATOM 730 C C . PHE A 1 96 ? -10.493 -2.438 12.410 1.00 98.12 96 PHE A C 1
ATOM 732 O O . PHE A 1 96 ? -10.540 -3.502 13.029 1.00 98.12 96 PHE A O 1
ATOM 739 N N . VAL A 1 97 ? -10.188 -2.366 11.115 1.00 97.88 97 VAL A N 1
ATOM 740 C CA . VAL A 1 97 ? -9.866 -3.528 10.279 1.00 97.88 97 VAL A CA 1
ATOM 741 C C . VAL A 1 97 ? -8.441 -3.398 9.748 1.00 97.88 97 VAL A C 1
ATOM 743 O O . VAL A 1 97 ? -8.098 -2.386 9.139 1.00 97.88 97 VAL A O 1
ATOM 746 N N . TYR A 1 98 ? -7.623 -4.428 9.945 1.00 96.44 98 TYR A N 1
ATOM 747 C CA . TYR A 1 98 ? -6.255 -4.494 9.422 1.00 96.44 98 TYR A CA 1
ATOM 748 C C . TYR A 1 98 ? -5.937 -5.890 8.887 1.00 96.44 98 TYR A C 1
ATOM 750 O O . TYR A 1 98 ? -6.679 -6.834 9.167 1.00 96.44 98 TYR A O 1
ATOM 758 N N . SER A 1 99 ? -4.880 -6.028 8.085 1.00 94.06 99 SER A N 1
ATOM 759 C CA . SER A 1 99 ? -4.542 -7.305 7.457 1.00 94.06 99 SER A CA 1
ATOM 760 C C . SER A 1 99 ? -3.910 -8.268 8.454 1.00 94.06 99 SER A C 1
ATOM 762 O O . SER A 1 99 ? -4.545 -9.261 8.816 1.00 94.06 99 SER A O 1
ATOM 764 N N . SER A 1 100 ? -2.691 -7.974 8.912 1.00 91.94 100 SER A N 1
ATOM 765 C CA . SER A 1 100 ? -1.907 -8.833 9.802 1.00 91.94 100 SER A CA 1
ATOM 766 C C . SER A 1 100 ? -0.932 -8.036 10.667 1.00 91.94 100 SER A C 1
ATOM 768 O O . SER A 1 100 ? -0.583 -6.899 10.369 1.00 91.94 100 SER A O 1
ATOM 770 N N . ASP A 1 101 ? -0.449 -8.651 11.747 1.00 89.75 101 ASP A N 1
ATOM 771 C CA . ASP A 1 101 ? 0.557 -8.021 12.613 1.00 89.75 101 ASP A CA 1
ATOM 772 C C . ASP A 1 101 ? 1.939 -7.925 11.916 1.00 89.75 101 ASP A C 1
ATOM 774 O O . ASP A 1 101 ? 2.794 -7.150 12.340 1.00 89.75 101 ASP A O 1
ATOM 778 N N . GLU A 1 102 ? 2.151 -8.694 10.838 1.00 87.88 102 GLU A N 1
ATOM 779 C CA . GLU A 1 102 ? 3.371 -8.696 10.013 1.00 87.88 102 GLU A CA 1
ATOM 780 C C . GLU A 1 102 ? 3.334 -7.677 8.868 1.00 87.88 102 GLU A C 1
ATOM 782 O O . GLU A 1 102 ? 4.379 -7.280 8.366 1.00 87.88 102 GLU A O 1
ATOM 787 N N . MET A 1 103 ? 2.149 -7.256 8.428 1.00 89.50 103 MET A N 1
ATOM 788 C CA . MET A 1 103 ? 2.012 -6.219 7.406 1.00 89.50 103 MET A CA 1
ATOM 789 C C . MET A 1 103 ? 1.912 -4.842 8.064 1.00 89.50 103 MET A C 1
ATOM 791 O O . MET A 1 103 ? 2.642 -3.914 7.721 1.00 89.50 103 MET A O 1
ATOM 795 N N . GLU A 1 104 ? 1.046 -4.716 9.069 1.00 92.69 104 GLU A N 1
ATOM 796 C CA . GLU A 1 104 ? 0.873 -3.503 9.855 1.00 92.69 104 GLU A CA 1
ATOM 797 C C . GLU A 1 104 ? 1.577 -3.625 11.210 1.00 92.69 104 GLU A C 1
ATOM 799 O O . GLU A 1 104 ? 0.935 -3.621 12.260 1.00 92.69 104 GLU A O 1
ATOM 804 N N . PHE A 1 105 ? 2.916 -3.674 11.206 1.00 92.06 105 PHE A N 1
ATOM 805 C CA . PHE A 1 105 ? 3.731 -3.762 12.433 1.00 92.06 105 PHE A CA 1
ATOM 806 C C . PHE A 1 105 ? 3.392 -2.685 13.482 1.00 92.06 105 PHE A C 1
ATOM 808 O O . PHE A 1 105 ? 3.608 -2.870 14.679 1.00 92.06 105 PHE A O 1
ATOM 815 N N . TRP A 1 106 ? 2.855 -1.550 13.034 1.00 93.00 106 TRP A N 1
ATOM 816 C CA . TRP A 1 106 ? 2.428 -0.422 13.855 1.00 93.00 106 TRP A CA 1
ATOM 817 C C . TRP A 1 106 ? 1.049 -0.598 14.516 1.00 93.00 106 TRP A C 1
ATOM 819 O O . TRP A 1 106 ? 0.692 0.198 15.388 1.00 93.00 106 TRP A O 1
ATOM 829 N N . ALA A 1 107 ? 0.251 -1.595 14.119 1.00 94.50 107 ALA A N 1
ATOM 830 C CA . ALA A 1 107 ? -1.121 -1.769 14.596 1.00 94.50 107 ALA A CA 1
ATOM 831 C C . ALA A 1 107 ? -1.178 -2.016 16.110 1.00 94.50 107 ALA A C 1
ATOM 833 O O . ALA A 1 107 ? -2.038 -1.456 16.788 1.00 94.50 107 ALA A O 1
ATOM 834 N N . GLY A 1 108 ? -0.231 -2.787 16.655 1.00 94.50 108 GLY A N 1
ATOM 835 C CA . GLY A 1 108 ? -0.132 -3.037 18.095 1.00 94.50 108 GLY A CA 1
ATOM 836 C C . GLY A 1 108 ? 0.062 -1.750 18.901 1.00 94.50 108 GLY A C 1
ATOM 837 O O . GLY A 1 108 ? -0.734 -1.459 19.792 1.00 94.50 108 GLY A O 1
ATOM 838 N N . ASP A 1 109 ? 1.061 -0.943 18.536 1.00 94.44 109 ASP A N 1
ATOM 839 C CA . ASP A 1 109 ? 1.361 0.330 19.207 1.00 94.44 109 ASP A CA 1
ATOM 840 C C . ASP A 1 109 ? 0.201 1.334 19.086 1.00 94.44 109 ASP A C 1
ATOM 842 O O . ASP A 1 109 ? -0.099 2.072 20.028 1.00 94.44 109 ASP A O 1
ATOM 846 N N . LEU A 1 110 ? -0.485 1.356 17.937 1.00 95.62 110 LEU A N 1
ATOM 847 C CA . LEU A 1 110 ? -1.684 2.169 17.750 1.00 95.62 110 LEU A CA 1
ATOM 848 C C . LEU A 1 110 ? -2.810 1.727 18.691 1.00 95.62 110 LEU A C 1
ATOM 850 O O . LEU A 1 110 ? -3.420 2.574 19.342 1.00 95.62 110 LEU A O 1
ATOM 854 N N . LEU A 1 111 ? -3.077 0.422 18.789 1.00 96.19 111 LEU A N 1
ATOM 855 C CA . LEU A 1 111 ? -4.138 -0.125 19.640 1.00 96.19 111 LEU A CA 1
ATOM 856 C C . LEU A 1 111 ? -3.847 0.072 21.133 1.00 96.19 111 LEU A C 1
ATOM 858 O O . LEU A 1 111 ? -4.780 0.248 21.911 1.00 96.19 111 LEU A O 1
ATOM 862 N N . GLU A 1 112 ? -2.576 0.108 21.542 1.00 96.38 112 GLU A N 1
ATOM 863 C CA . GLU A 1 112 ? -2.188 0.489 22.907 1.00 96.38 112 GLU A CA 1
ATOM 864 C C . GLU A 1 112 ? -2.446 1.975 23.216 1.00 96.38 112 GLU A C 1
ATOM 866 O O . GLU A 1 112 ? -2.610 2.344 24.383 1.00 96.38 112 GLU A O 1
ATOM 871 N N . ALA A 1 113 ? -2.460 2.834 22.192 1.00 96.00 113 ALA A N 1
ATOM 872 C CA . ALA A 1 113 ? -2.673 4.273 22.328 1.00 96.00 113 ALA A CA 1
ATOM 873 C C . ALA A 1 113 ? -4.151 4.697 22.243 1.00 96.00 113 ALA A C 1
ATOM 875 O O . ALA A 1 113 ? -4.480 5.813 22.653 1.00 96.00 113 ALA A O 1
ATOM 876 N N . VAL A 1 114 ? -5.020 3.836 21.712 1.00 96.75 114 VAL A N 1
ATOM 877 C CA . VAL A 1 114 ? -6.471 4.052 21.635 1.00 96.75 114 VAL A CA 1
ATOM 878 C C . VAL A 1 114 ? -7.101 3.924 23.029 1.00 96.75 114 VAL A C 1
ATOM 880 O O . VAL A 1 114 ? -6.780 3.016 23.794 1.00 96.75 114 VAL A O 1
ATOM 883 N N . GLU A 1 115 ? -8.011 4.838 23.371 1.00 96.25 115 GLU A N 1
ATOM 884 C CA . GLU A 1 115 ? -8.724 4.858 24.657 1.00 96.25 115 GLU A CA 1
ATOM 885 C C . GLU A 1 115 ? -10.159 4.303 24.545 1.00 96.25 115 GLU A C 1
ATOM 887 O O . GLU A 1 115 ? -10.803 4.046 25.566 1.00 96.25 115 GLU A O 1
ATOM 892 N N . ASN A 1 116 ? -10.668 4.106 23.325 1.00 96.44 116 ASN A N 1
ATOM 893 C CA . ASN A 1 116 ? -11.990 3.550 23.051 1.00 96.44 116 ASN A CA 1
ATOM 894 C C . ASN A 1 116 ? -12.105 2.059 23.432 1.00 96.44 116 ASN A C 1
ATOM 896 O O . ASN A 1 116 ? -11.714 1.166 22.682 1.00 96.44 116 ASN A O 1
ATOM 900 N N . GLU A 1 117 ? -12.713 1.797 24.593 1.00 94.94 117 GLU A N 1
ATOM 901 C CA . GLU A 1 117 ? -12.963 0.446 25.121 1.00 94.94 117 GLU A CA 1
ATOM 902 C C . GLU A 1 117 ? -14.033 -0.344 24.339 1.00 94.94 117 GLU A C 1
ATOM 904 O O . GLU A 1 117 ? -14.121 -1.563 24.496 1.00 94.94 117 GLU A O 1
ATOM 909 N N . ASP A 1 118 ? -14.849 0.334 23.525 1.00 96.75 118 ASP A N 1
ATOM 910 C CA . ASP A 1 118 ? -15.924 -0.269 22.729 1.00 96.75 118 ASP A CA 1
ATOM 911 C C . ASP A 1 118 ? -15.477 -0.600 21.286 1.00 96.75 118 ASP A C 1
ATOM 913 O O . ASP A 1 118 ? -16.256 -1.180 20.525 1.00 96.75 118 ASP A O 1
ATOM 917 N N . LEU A 1 119 ? -14.233 -0.267 20.908 1.00 97.81 119 LEU A N 1
ATOM 918 C CA . LEU A 1 119 ? -13.682 -0.533 19.577 1.00 97.81 119 LEU A CA 1
ATOM 919 C C . LEU A 1 119 ? -13.631 -2.040 19.289 1.00 97.81 119 LEU A C 1
ATOM 921 O O . LEU A 1 119 ? -13.002 -2.818 20.011 1.00 97.81 119 LEU A O 1
ATOM 925 N N . VAL A 1 120 ? -14.229 -2.453 18.172 1.00 97.88 120 VAL A N 1
ATOM 926 C CA . VAL A 1 120 ? -14.080 -3.814 17.651 1.00 97.88 120 VAL A CA 1
ATOM 927 C C . VAL A 1 120 ? -12.869 -3.871 16.729 1.00 97.88 120 VAL A C 1
ATOM 929 O O . VAL A 1 120 ? -12.812 -3.170 15.724 1.00 97.88 120 VAL A O 1
ATOM 932 N N . VAL A 1 121 ? -11.917 -4.747 17.033 1.00 97.38 121 VAL A N 1
ATOM 933 C CA . VAL A 1 121 ? -10.749 -4.982 16.177 1.00 97.38 121 VAL A CA 1
ATOM 934 C C . VAL A 1 121 ? -10.968 -6.253 15.363 1.00 97.38 121 VAL A C 1
ATOM 936 O O . VAL A 1 121 ? -11.241 -7.312 15.928 1.00 97.38 121 VAL A O 1
ATOM 939 N N . ALA A 1 122 ? -10.848 -6.148 14.042 1.00 96.25 122 ALA A N 1
ATOM 940 C CA . ALA A 1 122 ? -10.947 -7.262 13.109 1.00 96.25 122 ALA A CA 1
ATOM 941 C C . ALA A 1 122 ? -9.635 -7.410 12.327 1.00 96.25 122 ALA A C 1
ATOM 943 O O . ALA A 1 122 ? -9.290 -6.561 11.506 1.00 96.25 122 ALA A O 1
ATOM 944 N N . LYS A 1 123 ? -8.915 -8.507 12.573 1.00 95.19 123 LYS A N 1
ATOM 945 C CA . LYS A 1 123 ? -7.742 -8.893 11.785 1.00 95.19 123 LYS A CA 1
ATOM 946 C C . LYS A 1 123 ? -8.200 -9.761 10.614 1.00 95.19 123 LYS A C 1
ATOM 948 O O . LYS A 1 123 ? -8.872 -10.766 10.834 1.00 95.19 123 LYS A O 1
ATOM 953 N N . ALA A 1 124 ? -7.875 -9.374 9.384 1.00 92.19 124 ALA A N 1
ATOM 954 C CA . ALA A 1 124 ? -8.407 -10.017 8.181 1.00 92.19 124 ALA A CA 1
ATOM 955 C C . ALA A 1 124 ? -7.982 -11.487 8.064 1.00 92.19 124 ALA A C 1
ATOM 957 O O . ALA A 1 124 ? -8.770 -12.316 7.616 1.00 92.19 124 ALA A O 1
ATOM 958 N N . ILE A 1 125 ? -6.766 -11.807 8.515 1.00 89.44 125 ILE A N 1
ATOM 959 C CA . ILE A 1 125 ? -6.230 -13.174 8.506 1.00 89.44 125 ILE A CA 1
ATOM 960 C C . ILE A 1 125 ? -6.588 -13.987 9.762 1.00 89.44 125 ILE A C 1
ATOM 962 O O . ILE A 1 125 ? -6.038 -15.066 9.975 1.00 89.44 125 ILE A O 1
ATOM 966 N N . ASP A 1 126 ? -7.449 -13.478 10.650 1.00 85.88 126 ASP A N 1
ATOM 967 C CA . ASP A 1 126 ? -7.789 -14.206 11.875 1.00 85.88 126 ASP A CA 1
ATOM 968 C C . ASP A 1 126 ? -8.479 -15.541 11.548 1.00 85.88 126 ASP A C 1
ATOM 970 O O . ASP A 1 126 ? -9.456 -15.596 10.801 1.00 85.88 126 ASP A O 1
ATOM 974 N N . GLY A 1 127 ? -7.955 -16.635 12.104 1.00 77.44 127 GLY A N 1
ATOM 975 C CA . GLY A 1 127 ? -8.412 -17.996 11.802 1.00 77.44 127 GLY A CA 1
ATOM 976 C C . GLY A 1 127 ? -7.796 -18.640 10.554 1.00 77.44 127 GLY A C 1
ATOM 977 O O . GLY A 1 127 ? -8.188 -19.755 10.213 1.00 77.44 127 GLY A O 1
ATOM 978 N N . MET A 1 128 ? -6.835 -17.988 9.892 1.00 77.75 128 MET A N 1
ATOM 979 C CA . MET A 1 128 ? -5.961 -18.638 8.913 1.00 77.75 128 MET A CA 1
ATOM 980 C C . MET A 1 128 ? -4.777 -19.280 9.651 1.00 77.75 128 MET A C 1
ATOM 982 O O . MET A 1 128 ? -3.877 -18.588 10.120 1.00 77.75 128 MET A O 1
ATOM 986 N N . ASP A 1 129 ? -4.791 -20.607 9.788 1.00 62.94 129 ASP A N 1
ATOM 987 C CA . ASP A 1 129 ? -3.632 -21.369 10.261 1.00 62.94 129 ASP A CA 1
ATOM 988 C C . ASP A 1 129 ? -2.631 -21.502 9.100 1.00 62.94 129 ASP A C 1
ATOM 990 O O . ASP A 1 129 ? -2.817 -22.318 8.198 1.00 62.94 129 ASP A O 1
ATOM 994 N N . GLY A 1 130 ? -1.580 -20.683 9.094 1.00 56.50 130 GLY A N 1
ATOM 995 C CA . GLY A 1 130 ? -0.542 -20.730 8.069 1.00 56.50 130 GLY A CA 1
ATOM 996 C C . GLY A 1 130 ? 0.604 -19.774 8.370 1.00 56.50 130 GLY A C 1
ATOM 997 O O . GLY A 1 130 ? 0.385 -18.658 8.833 1.00 56.50 130 GLY A O 1
ATOM 998 N N . ASP A 1 131 ? 1.827 -20.229 8.124 1.00 52.84 131 ASP A N 1
ATOM 999 C CA . ASP A 1 131 ? 3.036 -19.411 8.180 1.00 52.84 131 ASP A CA 1
ATOM 1000 C C . ASP A 1 131 ? 3.063 -18.509 6.934 1.00 52.84 131 ASP A C 1
ATOM 1002 O O . ASP A 1 131 ? 3.653 -18.843 5.907 1.00 52.84 131 ASP A O 1
ATOM 1006 N N . LEU A 1 132 ? 2.328 -17.392 6.986 1.00 56.25 132 LEU A N 1
ATOM 1007 C CA . LEU A 1 132 ? 2.275 -16.399 5.902 1.00 56.25 132 LEU A CA 1
ATOM 1008 C C . LEU A 1 132 ? 3.617 -15.661 5.731 1.00 56.25 132 LEU A C 1
ATOM 1010 O O . LEU A 1 132 ? 3.803 -14.946 4.749 1.00 56.25 132 LEU A O 1
ATOM 1014 N N . ALA A 1 133 ? 4.550 -15.861 6.668 1.00 50.81 133 ALA A N 1
ATOM 1015 C CA . ALA A 1 133 ? 5.907 -15.335 6.664 1.00 50.81 133 ALA A CA 1
ATOM 1016 C C . ALA A 1 133 ? 6.942 -16.298 6.050 1.00 50.81 133 ALA A C 1
ATOM 1018 O O . ALA A 1 133 ? 8.136 -15.994 6.069 1.00 50.81 133 ALA A O 1
ATOM 1019 N N . SER A 1 134 ? 6.531 -17.437 5.473 1.00 46.91 134 SER A N 1
ATOM 1020 C CA . SER A 1 134 ? 7.445 -18.366 4.790 1.00 46.91 134 SER A CA 1
ATOM 1021 C C . SER A 1 134 ? 7.856 -17.849 3.401 1.00 46.91 134 SER A C 1
ATOM 1023 O O . SER A 1 134 ? 7.573 -18.432 2.361 1.00 46.91 134 SER A O 1
ATOM 1025 N N . GLY A 1 135 ? 8.521 -16.699 3.390 1.00 47.84 135 GLY A N 1
ATOM 1026 C CA . GLY A 1 135 ? 9.113 -16.066 2.224 1.00 47.84 135 GLY A CA 1
ATOM 1027 C C . GLY A 1 135 ? 10.350 -15.303 2.672 1.00 47.84 135 GLY A C 1
ATOM 1028 O O . GLY A 1 135 ? 10.259 -14.129 3.010 1.00 47.84 135 GLY A O 1
ATOM 1029 N N . HIS A 1 136 ? 11.493 -15.997 2.665 1.00 48.19 136 HIS A N 1
ATOM 1030 C CA . HIS A 1 136 ? 12.852 -15.496 2.934 1.00 48.19 136 HIS A CA 1
ATOM 1031 C C . HIS A 1 136 ? 13.331 -15.516 4.392 1.00 48.19 136 HIS A C 1
ATOM 1033 O O . HIS A 1 136 ? 13.644 -14.478 4.974 1.00 48.19 136 HIS A O 1
ATOM 1039 N N . ASP A 1 137 ? 13.555 -16.719 4.925 1.00 33.25 137 ASP A N 1
ATOM 1040 C CA . ASP A 1 137 ? 14.564 -16.909 5.968 1.00 33.25 137 ASP A CA 1
ATOM 1041 C C . ASP A 1 137 ? 15.810 -17.563 5.352 1.00 33.25 137 ASP A C 1
ATOM 1043 O O . ASP A 1 137 ? 15.857 -18.765 5.091 1.00 33.25 137 ASP A O 1
ATOM 1047 N N . HIS A 1 138 ? 16.822 -16.753 5.039 1.00 43.91 138 HIS A N 1
ATOM 1048 C CA . HIS A 1 138 ? 18.154 -17.250 4.694 1.00 43.91 138 HIS A CA 1
ATOM 1049 C C . HIS A 1 138 ? 19.008 -17.328 5.964 1.00 43.91 138 HIS A C 1
ATOM 1051 O O . HIS A 1 138 ? 19.980 -16.584 6.129 1.00 43.91 138 HIS A O 1
ATOM 1057 N N . GLU A 1 139 ? 18.666 -18.253 6.861 1.00 34.12 139 GLU A N 1
ATOM 1058 C CA . GLU A 1 139 ? 19.599 -18.713 7.885 1.00 34.12 139 GLU A CA 1
ATOM 1059 C C . GLU A 1 139 ? 20.637 -19.637 7.230 1.00 34.12 139 GLU A C 1
ATOM 1061 O O . GLU A 1 139 ? 20.394 -20.799 6.908 1.00 34.12 139 GLU A O 1
ATOM 1066 N N . HIS A 1 140 ? 21.833 -19.095 7.000 1.00 48.09 140 HIS A N 1
ATOM 1067 C CA . HIS A 1 140 ? 23.013 -19.903 6.721 1.00 48.09 140 HIS A CA 1
ATOM 1068 C C . HIS A 1 140 ? 23.470 -20.587 8.010 1.00 48.09 140 HIS A C 1
ATOM 1070 O O . HIS A 1 140 ? 24.104 -19.941 8.845 1.00 48.09 140 HIS A O 1
ATOM 1076 N N . ASP A 1 141 ? 23.242 -21.894 8.123 1.00 36.16 141 ASP A N 1
ATOM 1077 C CA . ASP A 1 141 ? 24.027 -22.739 9.019 1.00 36.16 141 ASP A CA 1
ATOM 1078 C C . ASP A 1 141 ? 24.505 -23.994 8.279 1.00 36.16 141 ASP A C 1
ATOM 1080 O O . ASP A 1 141 ? 23.746 -24.708 7.623 1.00 36.16 141 ASP A O 1
ATOM 1084 N N . GLU A 1 142 ? 25.817 -24.208 8.333 1.00 49.69 142 GLU A N 1
ATOM 1085 C CA . GLU A 1 142 ? 26.475 -25.385 7.784 1.00 49.69 142 GLU A CA 1
ATOM 1086 C C . GLU A 1 142 ? 26.301 -26.569 8.740 1.00 49.69 142 GLU A C 1
ATOM 1088 O O . GLU A 1 142 ? 26.704 -26.463 9.894 1.00 49.69 142 GLU A O 1
ATOM 1093 N N . ASP A 1 143 ? 25.783 -27.703 8.260 1.00 38.78 143 ASP A N 1
ATOM 1094 C CA . ASP A 1 143 ? 26.336 -29.034 8.552 1.00 38.78 143 ASP A CA 1
ATOM 1095 C C . ASP A 1 143 ? 25.625 -30.139 7.735 1.00 38.78 143 ASP A C 1
ATOM 1097 O O . ASP A 1 143 ? 24.406 -30.155 7.574 1.00 38.78 143 ASP A O 1
ATOM 1101 N N . ASP A 1 144 ? 26.439 -31.067 7.219 1.00 48.09 144 ASP A N 1
ATOM 1102 C CA . ASP A 1 144 ? 26.092 -32.329 6.544 1.00 48.09 144 ASP A CA 1
ATOM 1103 C C . ASP A 1 144 ? 24.931 -33.086 7.219 1.00 48.09 144 ASP A C 1
ATOM 1105 O O . ASP A 1 144 ? 25.017 -33.311 8.421 1.00 48.09 144 ASP A O 1
ATOM 1109 N N . HIS A 1 145 ? 23.964 -33.620 6.449 1.00 41.69 145 HIS A N 1
ATOM 1110 C CA . HIS A 1 145 ? 23.508 -35.024 6.542 1.00 41.69 145 HIS A CA 1
ATOM 1111 C C . HIS A 1 145 ? 22.554 -35.446 5.399 1.00 41.69 145 HIS A C 1
ATOM 1113 O O . HIS A 1 145 ? 21.492 -34.868 5.198 1.00 41.69 145 HIS A O 1
ATOM 1119 N N . ASP A 1 146 ? 22.958 -36.527 4.717 1.00 47.97 146 ASP A N 1
ATOM 1120 C CA . ASP A 1 146 ? 22.191 -37.414 3.827 1.00 47.97 146 ASP A CA 1
ATOM 1121 C C . ASP A 1 146 ? 20.721 -37.597 4.243 1.00 47.97 146 ASP A C 1
ATOM 1123 O O . ASP A 1 146 ? 20.440 -38.261 5.245 1.00 47.97 146 ASP A O 1
ATOM 1127 N N . HIS A 1 147 ? 19.802 -37.144 3.391 1.00 44.56 147 HIS A N 1
ATOM 1128 C CA . HIS A 1 147 ? 18.442 -37.663 3.319 1.00 44.56 147 HIS A CA 1
ATOM 1129 C C . HIS A 1 147 ? 17.984 -37.706 1.856 1.00 44.56 147 HIS A C 1
ATOM 1131 O O . HIS A 1 147 ? 17.666 -36.687 1.256 1.00 44.56 147 HIS A O 1
ATOM 1137 N N . GLU A 1 148 ? 17.964 -38.919 1.295 1.00 46.22 148 GLU A N 1
ATOM 1138 C CA . GLU A 1 148 ? 17.161 -39.254 0.120 1.00 46.22 148 GLU A CA 1
ATOM 1139 C C . GLU A 1 148 ? 15.685 -39.041 0.487 1.00 46.22 148 GLU A C 1
ATOM 1141 O O . GLU A 1 148 ? 15.113 -39.827 1.246 1.00 46.22 148 GLU A O 1
ATOM 1146 N N . HIS A 1 149 ? 15.085 -37.975 -0.033 1.00 38.28 149 HIS A N 1
ATOM 1147 C CA . HIS A 1 149 ? 13.641 -37.816 -0.125 1.00 38.28 149 HIS A CA 1
ATOM 1148 C C . HIS A 1 149 ? 13.306 -37.339 -1.531 1.00 38.28 149 HIS A C 1
ATOM 1150 O O . HIS A 1 149 ? 14.009 -36.500 -2.086 1.00 38.28 149 HIS A O 1
ATOM 1156 N N . ASP A 1 150 ? 12.296 -37.995 -2.097 1.00 36.75 150 ASP A N 1
ATOM 1157 C CA . ASP A 1 150 ? 11.811 -37.844 -3.459 1.00 36.75 150 ASP A CA 1
ATOM 1158 C C . ASP A 1 150 ? 11.682 -36.371 -3.861 1.00 36.75 150 ASP A C 1
ATOM 1160 O O . ASP A 1 150 ? 11.064 -35.567 -3.162 1.00 36.75 150 ASP A O 1
ATOM 1164 N N . GLU A 1 151 ? 12.301 -36.050 -4.994 1.00 39.59 151 GLU A N 1
ATOM 1165 C CA . GLU A 1 151 ? 12.172 -34.778 -5.690 1.00 39.59 151 GLU A CA 1
ATOM 1166 C C . GLU A 1 151 ? 10.757 -34.688 -6.270 1.00 39.59 151 GLU A C 1
ATOM 1168 O O . GLU A 1 151 ? 10.499 -35.122 -7.393 1.00 39.59 151 GLU A O 1
ATOM 1173 N N . ASP A 1 152 ? 9.828 -34.147 -5.486 1.00 40.50 152 ASP A N 1
ATOM 1174 C CA . ASP A 1 152 ? 8.780 -33.320 -6.065 1.00 40.50 152 ASP A CA 1
ATOM 1175 C C . ASP A 1 152 ? 9.403 -31.932 -6.253 1.00 40.50 152 ASP A C 1
ATOM 1177 O O . ASP A 1 152 ? 9.487 -31.129 -5.322 1.00 40.50 152 ASP A O 1
ATOM 1181 N N . ASP A 1 153 ? 9.930 -31.713 -7.462 1.00 38.91 153 ASP A N 1
ATOM 1182 C CA . ASP A 1 153 ? 10.292 -30.403 -8.001 1.00 38.91 153 ASP A CA 1
ATOM 1183 C C . ASP A 1 153 ? 9.068 -29.484 -7.875 1.00 38.91 153 ASP A C 1
ATOM 1185 O O . ASP A 1 153 ? 8.195 -29.428 -8.745 1.00 38.91 153 ASP A O 1
ATOM 1189 N N . HIS A 1 154 ? 8.983 -28.756 -6.766 1.00 47.09 154 HIS A N 1
ATOM 1190 C CA . HIS A 1 154 ? 8.291 -27.484 -6.768 1.00 47.09 154 HIS A CA 1
ATOM 1191 C C . HIS A 1 154 ? 9.183 -26.539 -7.568 1.00 47.09 154 HIS A C 1
ATOM 1193 O O . HIS A 1 154 ? 10.123 -25.959 -7.026 1.00 47.09 154 HIS A O 1
ATOM 1199 N N . ASP A 1 155 ? 8.910 -26.449 -8.874 1.00 41.16 155 ASP A N 1
ATOM 1200 C CA . ASP A 1 155 ? 9.307 -25.319 -9.710 1.00 41.16 155 ASP A CA 1
ATOM 1201 C C . ASP A 1 155 ? 8.821 -24.057 -8.984 1.00 41.16 155 ASP A C 1
ATOM 1203 O O . ASP A 1 155 ? 7.674 -23.626 -9.107 1.00 41.16 155 ASP A O 1
ATOM 1207 N N . HIS A 1 156 ? 9.685 -23.497 -8.142 1.00 46.00 156 HIS A N 1
ATOM 1208 C CA . HIS A 1 156 ? 9.597 -22.106 -7.767 1.00 46.00 156 HIS A CA 1
ATOM 1209 C C . HIS A 1 156 ? 9.907 -21.357 -9.051 1.00 46.00 156 HIS A C 1
ATOM 1211 O O . HIS A 1 156 ? 11.071 -21.175 -9.406 1.00 46.00 156 HIS A O 1
ATOM 1217 N N . ASP A 1 157 ? 8.844 -21.031 -9.782 1.00 43.56 157 ASP A N 1
ATOM 1218 C CA . ASP A 1 157 ? 8.880 -20.103 -10.894 1.00 43.56 157 ASP A CA 1
ATOM 1219 C C . ASP A 1 157 ? 9.490 -18.809 -10.357 1.00 43.56 157 ASP A C 1
ATOM 1221 O O . ASP A 1 157 ? 8.867 -18.025 -9.636 1.00 43.56 157 ASP A O 1
ATOM 1225 N N . HIS A 1 158 ? 10.796 -18.682 -10.571 1.00 45.53 158 HIS A N 1
ATOM 1226 C CA . HIS A 1 158 ? 11.536 -17.472 -10.305 1.00 45.53 158 HIS A CA 1
ATOM 1227 C C . HIS A 1 158 ? 10.990 -16.469 -11.307 1.00 45.53 158 HIS A C 1
ATOM 1229 O O . HIS A 1 158 ? 11.402 -16.467 -12.469 1.00 45.53 158 HIS A O 1
ATOM 1235 N N . GLY A 1 159 ? 10.014 -15.679 -10.857 1.00 51.22 159 GLY A N 1
ATOM 1236 C CA . GLY A 1 159 ? 9.467 -14.571 -11.620 1.00 51.22 159 GLY A CA 1
ATOM 1237 C C . GLY A 1 159 ? 10.589 -13.733 -12.227 1.00 51.22 159 GLY A C 1
ATOM 1238 O O . GLY A 1 159 ? 11.704 -13.737 -11.715 1.00 51.22 159 GLY A O 1
ATOM 1239 N N . ALA A 1 160 ? 10.323 -13.088 -13.360 1.00 58.97 160 ALA A N 1
ATOM 1240 C CA . ALA A 1 160 ? 11.355 -12.530 -14.231 1.00 58.97 160 ALA A CA 1
ATOM 1241 C C . ALA A 1 160 ? 12.401 -11.678 -13.473 1.00 58.97 160 ALA A C 1
ATOM 1243 O O . ALA A 1 160 ? 12.193 -10.498 -13.204 1.00 58.97 160 ALA A O 1
ATOM 1244 N N . GLU A 1 161 ? 13.552 -12.275 -13.154 1.00 64.31 161 GLU A N 1
ATOM 1245 C CA . GLU A 1 161 ? 14.693 -11.583 -12.559 1.00 64.31 161 GLU A CA 1
ATOM 1246 C C . GLU A 1 161 ? 15.559 -11.032 -13.699 1.00 64.31 161 GLU A C 1
ATOM 1248 O O . GLU A 1 161 ? 16.131 -11.791 -14.488 1.00 64.31 161 GLU A O 1
ATOM 1253 N N . SER A 1 162 ? 15.675 -9.709 -13.804 1.00 80.69 162 SER A N 1
ATOM 1254 C CA . SER A 1 162 ? 16.595 -9.065 -14.741 1.00 80.69 162 SER A CA 1
ATOM 1255 C C . SER A 1 162 ? 17.281 -7.875 -14.087 1.00 80.69 162 SER A C 1
ATOM 1257 O O . SER A 1 162 ? 16.627 -6.998 -13.527 1.00 80.69 162 SER A O 1
ATOM 1259 N N . ASP A 1 163 ? 18.609 -7.821 -14.210 1.00 87.44 163 ASP A N 1
ATOM 1260 C CA . ASP A 1 163 ? 19.415 -6.691 -13.741 1.00 87.44 163 ASP A CA 1
ATOM 1261 C C . ASP A 1 163 ? 19.119 -5.395 -14.525 1.00 87.44 163 ASP A C 1
ATOM 1263 O O . ASP A 1 163 ? 19.444 -4.307 -14.048 1.00 87.44 163 ASP A O 1
ATOM 1267 N N . ASP A 1 164 ? 18.503 -5.491 -15.709 1.00 91.00 164 ASP A N 1
ATOM 1268 C CA . ASP A 1 164 ? 18.245 -4.362 -16.608 1.00 91.00 164 ASP A CA 1
ATOM 1269 C C . ASP A 1 164 ? 16.989 -3.557 -16.238 1.00 91.00 164 ASP A C 1
ATOM 1271 O O . ASP A 1 164 ? 16.828 -2.432 -16.725 1.00 91.00 164 ASP A O 1
ATOM 1275 N N . PHE A 1 165 ? 16.109 -4.094 -15.388 1.00 92.19 165 PHE A N 1
ATOM 1276 C CA . PHE A 1 165 ? 14.803 -3.511 -15.076 1.00 92.19 165 PHE A CA 1
ATOM 1277 C C . PHE A 1 165 ? 14.623 -3.318 -13.572 1.00 92.19 165 PHE A C 1
ATOM 1279 O O . PHE A 1 165 ? 15.001 -4.150 -12.754 1.00 92.19 165 PHE A O 1
ATOM 1286 N N . ILE A 1 166 ? 13.977 -2.218 -13.206 1.00 91.12 166 ILE A N 1
ATOM 1287 C CA . ILE A 1 166 ? 13.534 -1.927 -11.843 1.00 91.12 166 ILE A CA 1
ATOM 1288 C C . ILE A 1 166 ? 12.004 -1.936 -11.849 1.00 91.12 166 ILE A C 1
ATOM 1290 O O . ILE A 1 166 ? 11.395 -1.299 -12.708 1.00 91.12 166 ILE A O 1
ATOM 1294 N N . GLY A 1 167 ? 11.396 -2.626 -10.879 1.00 89.50 167 GLY A N 1
ATOM 1295 C CA . GLY A 1 167 ? 9.936 -2.696 -10.725 1.00 89.50 167 GLY A CA 1
ATOM 1296 C C . GLY A 1 167 ? 9.270 -3.935 -11.333 1.00 89.50 167 GLY A C 1
ATOM 1297 O O . GLY A 1 167 ? 8.047 -3.955 -11.457 1.00 89.50 167 GLY A O 1
ATOM 1298 N N . LEU A 1 168 ? 10.044 -4.966 -11.698 1.00 89.25 168 LEU A N 1
ATOM 1299 C CA . LEU A 1 168 ? 9.482 -6.257 -12.105 1.00 89.25 168 LEU A CA 1
ATOM 1300 C C . LEU A 1 168 ? 8.800 -6.949 -10.920 1.00 89.25 168 LEU A C 1
ATOM 1302 O O . LEU A 1 168 ? 9.351 -7.011 -9.820 1.00 89.25 168 LEU A O 1
ATOM 1306 N N . ALA A 1 169 ? 7.593 -7.450 -11.164 1.00 85.94 169 ALA A N 1
ATOM 1307 C CA . ALA A 1 169 ? 6.870 -8.323 -10.250 1.00 85.94 169 ALA A CA 1
ATOM 1308 C C . ALA A 1 169 ? 7.018 -9.778 -10.704 1.00 85.94 169 ALA A C 1
ATOM 1310 O O . ALA A 1 169 ? 7.252 -10.043 -11.883 1.00 85.94 169 ALA A O 1
ATOM 1311 N N . GLY A 1 170 ? 6.865 -10.721 -9.770 1.00 79.69 170 GLY A N 1
ATOM 1312 C CA . GLY A 1 170 ? 7.041 -12.138 -10.085 1.00 79.69 170 GLY A CA 1
ATOM 1313 C C . GLY A 1 170 ? 5.995 -12.677 -11.066 1.00 79.69 170 GLY A C 1
ATOM 1314 O O . GLY A 1 170 ? 6.331 -13.439 -11.965 1.00 79.69 170 GLY A O 1
ATOM 1315 N N . HIS A 1 171 ? 4.750 -12.226 -10.925 1.00 84.06 171 HIS A N 1
ATOM 1316 C CA . HIS A 1 171 ? 3.662 -12.438 -11.876 1.00 84.06 171 HIS A CA 1
ATOM 1317 C C . HIS A 1 171 ? 2.732 -11.221 -11.861 1.00 84.06 171 HIS A C 1
ATOM 1319 O O . HIS A 1 171 ? 2.786 -10.388 -10.952 1.00 84.06 171 HIS A O 1
ATOM 1325 N N . TYR A 1 172 ? 1.869 -11.149 -12.867 1.00 88.81 172 TYR A N 1
ATOM 1326 C CA . TYR A 1 172 ? 0.835 -10.135 -13.022 1.00 88.81 172 TYR A CA 1
ATOM 1327 C C . TYR A 1 172 ? -0.536 -10.795 -13.199 1.00 88.81 172 TYR A C 1
ATOM 1329 O O . TYR A 1 172 ? -0.645 -11.950 -13.605 1.00 88.81 172 TYR A O 1
ATOM 1337 N N . HIS A 1 173 ? -1.601 -10.051 -12.934 1.00 89.19 173 HIS A N 1
ATOM 1338 C CA . HIS A 1 173 ? -2.973 -10.414 -13.272 1.00 89.19 173 HIS A CA 1
ATOM 1339 C C . HIS A 1 173 ? -3.477 -9.591 -14.458 1.00 89.19 173 HIS A C 1
ATOM 1341 O O . HIS A 1 173 ? -2.983 -8.501 -14.752 1.00 89.19 173 HIS A O 1
ATOM 1347 N N . THR A 1 174 ? -4.513 -10.085 -15.141 1.00 89.25 174 THR A N 1
ATOM 1348 C CA . THR A 1 174 ? -5.166 -9.301 -16.193 1.00 89.25 174 THR A CA 1
ATOM 1349 C C . THR A 1 174 ? -5.761 -8.019 -15.606 1.00 89.25 174 THR A C 1
ATOM 1351 O O . THR A 1 174 ? -6.619 -8.054 -14.723 1.00 89.25 174 THR A O 1
ATOM 1354 N N . GLY A 1 175 ? -5.348 -6.884 -16.165 1.00 88.25 175 GLY A N 1
ATOM 1355 C CA . GLY A 1 175 ? -5.735 -5.542 -15.746 1.00 88.25 175 GLY A CA 1
ATOM 1356 C C . GLY A 1 175 ? -4.720 -4.853 -14.833 1.00 88.25 175 GLY A C 1
ATOM 1357 O O . GLY A 1 175 ? -4.900 -3.665 -14.556 1.00 88.25 175 GLY A O 1
ATOM 1358 N N . ASP A 1 176 ? -3.667 -5.549 -14.395 1.00 92.31 176 ASP A N 1
ATOM 1359 C CA . ASP A 1 176 ? -2.575 -4.930 -13.648 1.00 92.31 176 ASP A CA 1
ATOM 1360 C C . ASP A 1 176 ? -1.800 -3.941 -14.521 1.00 92.31 176 ASP A C 1
ATOM 1362 O O . ASP A 1 176 ? -1.751 -4.053 -15.747 1.00 92.31 176 ASP A O 1
ATOM 1366 N N . THR A 1 177 ? -1.159 -2.969 -13.874 1.00 94.31 177 THR A N 1
ATOM 1367 C CA . THR A 1 177 ? -0.246 -2.037 -14.539 1.00 94.31 177 THR A CA 1
ATOM 1368 C C . THR A 1 177 ? 1.177 -2.325 -14.086 1.00 94.31 177 THR A C 1
ATOM 1370 O O . THR A 1 177 ? 1.494 -2.163 -12.908 1.00 94.31 177 THR A O 1
ATOM 1373 N N . ALA A 1 178 ? 2.050 -2.703 -15.019 1.00 94.25 178 ALA A N 1
ATOM 1374 C CA . ALA A 1 178 ? 3.484 -2.757 -14.770 1.00 94.25 178 ALA A CA 1
ATOM 1375 C C . ALA A 1 178 ? 4.072 -1.346 -14.826 1.00 94.25 178 ALA A C 1
ATOM 1377 O O . ALA A 1 178 ? 3.940 -0.665 -15.840 1.00 94.25 178 ALA A O 1
ATOM 1378 N N . GLY A 1 179 ? 4.733 -0.931 -13.744 1.00 95.62 179 GLY A N 1
ATOM 1379 C CA . GLY A 1 179 ? 5.553 0.277 -13.690 1.00 95.62 179 GLY A CA 1
ATOM 1380 C C . GLY A 1 179 ? 7.031 -0.096 -13.731 1.00 95.62 179 GLY A C 1
ATOM 1381 O O . GLY A 1 179 ? 7.560 -0.581 -12.734 1.00 95.62 179 GLY A O 1
ATOM 1382 N N . LEU A 1 180 ? 7.691 0.122 -14.866 1.00 95.19 180 LEU A N 1
ATOM 1383 C CA . LEU A 1 180 ? 9.073 -0.293 -15.104 1.00 95.19 180 LEU A CA 1
ATOM 1384 C C . LEU A 1 180 ? 9.996 0.913 -15.277 1.00 95.19 180 LEU A C 1
ATOM 1386 O O . LEU A 1 180 ? 9.662 1.891 -15.945 1.00 95.19 180 LEU A O 1
ATOM 1390 N N . GLN A 1 181 ? 11.194 0.832 -14.706 1.00 94.94 181 GLN A N 1
ATOM 1391 C CA . GLN A 1 181 ? 12.288 1.766 -14.977 1.00 94.94 181 GLN A CA 1
ATOM 1392 C C . GLN A 1 181 ? 13.495 1.011 -15.529 1.00 94.94 181 GLN A C 1
ATOM 1394 O O . GLN A 1 181 ? 13.776 -0.116 -15.125 1.00 94.94 181 GLN A O 1
ATOM 1399 N N . ALA A 1 182 ? 14.220 1.640 -16.451 1.00 93.94 182 ALA A N 1
ATOM 1400 C CA . ALA A 1 182 ? 15.426 1.060 -17.022 1.00 93.94 182 ALA A CA 1
ATOM 1401 C C . ALA A 1 182 ? 16.600 1.263 -16.056 1.00 93.94 182 ALA A C 1
ATOM 1403 O O . ALA A 1 182 ? 16.876 2.385 -15.625 1.00 93.94 182 ALA A O 1
ATOM 1404 N N . ASN A 1 183 ? 17.318 0.192 -15.725 1.00 93.62 183 ASN A N 1
ATOM 1405 C CA . ASN A 1 183 ? 18.494 0.248 -14.862 1.00 93.62 183 ASN A CA 1
ATOM 1406 C C . ASN A 1 183 ? 19.752 0.621 -15.663 1.00 93.62 183 ASN A C 1
ATOM 1408 O O . ASN A 1 183 ? 20.666 -0.181 -15.855 1.00 93.62 183 ASN A O 1
ATOM 1412 N N . VAL A 1 184 ? 19.794 1.855 -16.165 1.00 89.75 184 VAL A N 1
ATOM 1413 C CA . VAL A 1 184 ? 20.887 2.359 -17.008 1.00 89.75 184 VAL A CA 1
ATOM 1414 C C . VAL A 1 184 ? 21.432 3.686 -16.491 1.00 89.75 184 VAL A C 1
ATOM 1416 O O . VAL A 1 184 ? 20.692 4.628 -16.225 1.00 89.75 184 VAL A O 1
ATOM 1419 N N . ASP A 1 185 ? 22.758 3.795 -16.397 1.00 89.31 185 ASP A N 1
ATOM 1420 C CA . ASP A 1 185 ? 23.443 5.064 -16.115 1.00 89.31 185 ASP A CA 1
ATOM 1421 C C . ASP A 1 185 ? 23.618 5.837 -17.433 1.00 89.31 185 ASP A C 1
ATOM 1423 O O . ASP A 1 185 ? 24.640 5.734 -18.115 1.00 89.31 185 ASP A O 1
ATOM 1427 N N . THR A 1 186 ? 22.573 6.556 -17.847 1.00 86.69 186 THR A N 1
ATOM 1428 C CA . THR A 1 186 ? 22.551 7.330 -19.096 1.00 86.69 186 THR A CA 1
ATOM 1429 C C . THR A 1 186 ? 21.734 8.610 -18.952 1.00 86.69 186 THR A C 1
ATOM 1431 O O . THR A 1 186 ? 20.759 8.649 -18.218 1.00 86.69 186 THR A O 1
ATOM 1434 N N . ASP A 1 187 ? 22.108 9.653 -19.695 1.00 89.94 187 ASP A N 1
ATOM 1435 C CA . ASP A 1 187 ? 21.308 10.879 -19.841 1.00 89.94 187 ASP A CA 1
ATOM 1436 C C . ASP A 1 187 ? 20.408 10.837 -21.099 1.00 89.94 187 ASP A C 1
ATOM 1438 O O . ASP A 1 187 ? 19.789 11.842 -21.458 1.00 89.94 187 ASP A O 1
ATOM 1442 N N . GLN A 1 188 ? 20.414 9.725 -21.844 1.00 93.38 188 GLN A N 1
ATOM 1443 C CA . GLN A 1 188 ? 19.666 9.570 -23.095 1.00 93.38 188 GLN A CA 1
ATOM 1444 C C . GLN A 1 188 ? 18.231 9.103 -22.842 1.00 93.38 188 GLN A C 1
ATOM 1446 O O . GLN A 1 188 ? 17.948 8.447 -21.846 1.00 93.38 188 GLN A O 1
ATOM 1451 N N . ASP A 1 189 ? 17.340 9.413 -23.782 1.00 95.81 189 ASP A N 1
ATOM 1452 C CA . ASP A 1 189 ? 15.976 8.889 -23.761 1.00 95.81 189 ASP A CA 1
ATOM 1453 C C . ASP A 1 189 ? 15.991 7.364 -23.979 1.00 95.81 189 ASP A C 1
ATOM 1455 O O . ASP A 1 189 ? 16.779 6.840 -24.777 1.00 95.81 189 ASP A O 1
ATOM 1459 N N . VAL A 1 190 ? 15.099 6.667 -23.282 1.00 97.31 190 VAL A N 1
ATOM 1460 C CA . VAL A 1 190 ? 14.905 5.217 -23.326 1.00 97.31 190 VAL A CA 1
ATOM 1461 C C . VAL A 1 190 ? 13.680 4.928 -24.184 1.00 97.31 190 VAL A C 1
ATOM 1463 O O . VAL A 1 190 ? 12.621 5.515 -23.971 1.00 97.31 190 VAL A O 1
ATOM 1466 N N . THR A 1 191 ? 13.810 4.046 -25.175 1.00 97.88 191 THR A N 1
ATOM 1467 C CA . THR A 1 191 ? 12.661 3.601 -25.983 1.00 97.88 191 THR A CA 1
ATOM 1468 C C . THR A 1 191 ? 12.224 2.216 -25.545 1.00 97.88 191 THR A C 1
ATOM 1470 O O . THR A 1 191 ? 12.979 1.266 -25.715 1.00 97.88 191 THR A O 1
ATOM 1473 N N . TRP A 1 192 ? 11.025 2.118 -24.992 1.00 97.81 192 TRP A N 1
ATOM 1474 C CA . TRP A 1 192 ? 10.370 0.899 -24.542 1.00 97.81 192 TRP A CA 1
ATOM 1475 C C . TRP A 1 192 ? 9.583 0.254 -25.674 1.00 97.81 192 TRP A C 1
ATOM 1477 O O . TRP A 1 192 ? 8.993 0.943 -26.510 1.00 97.81 192 TRP A O 1
ATOM 1487 N N . PHE A 1 193 ? 9.562 -1.073 -25.676 1.00 97.94 193 PHE A N 1
ATOM 1488 C CA . PHE A 1 193 ? 8.838 -1.896 -26.627 1.00 97.94 193 PHE A CA 1
ATOM 1489 C C . PHE A 1 193 ? 8.068 -2.973 -25.873 1.00 97.94 193 PHE A C 1
ATOM 1491 O O . PHE A 1 193 ? 8.633 -3.658 -25.020 1.00 97.94 193 PHE A O 1
ATOM 1498 N N . VAL A 1 194 ? 6.800 -3.146 -26.239 1.00 97.38 194 VAL A N 1
ATOM 1499 C CA . VAL A 1 194 ? 5.982 -4.281 -25.804 1.00 97.38 194 VAL A CA 1
ATOM 1500 C C . VAL A 1 194 ? 5.706 -5.154 -27.016 1.00 97.38 194 VAL A C 1
ATOM 1502 O O . VAL A 1 194 ? 5.199 -4.679 -28.038 1.00 97.38 194 VAL A O 1
ATOM 1505 N N . GLU A 1 195 ? 6.054 -6.429 -26.915 1.00 96.69 195 GLU A N 1
ATOM 1506 C CA . GLU A 1 195 ? 5.921 -7.425 -27.967 1.00 96.69 195 GLU A CA 1
ATOM 1507 C C . GLU A 1 195 ? 4.928 -8.513 -27.544 1.00 96.69 195 GLU A C 1
ATOM 1509 O O . GLU A 1 195 ? 4.992 -9.055 -26.444 1.00 96.69 195 GLU A O 1
ATOM 1514 N N . GLN A 1 196 ? 4.007 -8.846 -28.447 1.00 94.19 196 GLN A N 1
ATOM 1515 C CA . GLN A 1 196 ? 3.098 -9.979 -28.306 1.00 94.19 196 GLN A CA 1
ATOM 1516 C C . GLN A 1 196 ? 3.138 -10.796 -29.598 1.00 94.19 196 GLN A C 1
ATOM 1518 O O . GLN A 1 196 ? 3.056 -10.236 -30.695 1.00 94.19 196 GLN A O 1
ATOM 1523 N N . ASP A 1 197 ? 3.301 -12.116 -29.490 1.00 91.56 197 ASP A N 1
ATOM 1524 C CA . ASP A 1 197 ? 3.384 -13.036 -30.636 1.00 91.56 197 ASP A CA 1
ATOM 1525 C C . ASP A 1 197 ? 4.447 -12.649 -31.692 1.00 91.56 197 ASP A C 1
ATOM 1527 O O . ASP A 1 197 ? 4.262 -12.830 -32.904 1.00 91.56 197 ASP A O 1
ATOM 1531 N N . GLY A 1 198 ? 5.583 -12.092 -31.261 1.00 89.88 198 GLY A N 1
ATOM 1532 C CA . GLY A 1 198 ? 6.642 -11.654 -32.175 1.00 89.88 198 GLY A CA 1
ATOM 1533 C C . GLY A 1 198 ? 6.361 -10.320 -32.879 1.00 89.88 198 GLY A C 1
ATOM 1534 O O . GLY A 1 198 ? 7.014 -9.991 -33.876 1.00 89.88 198 GLY A O 1
ATOM 1535 N N . GLN A 1 199 ? 5.335 -9.582 -32.444 1.00 94.12 199 GLN A N 1
ATOM 1536 C CA . GLN A 1 199 ? 4.936 -8.301 -33.013 1.00 94.12 199 GLN A CA 1
ATOM 1537 C C . GLN A 1 199 ? 4.973 -7.206 -31.950 1.00 94.12 199 GLN A C 1
ATOM 1539 O O . GLN A 1 199 ? 4.304 -7.312 -30.929 1.00 94.12 199 GLN A O 1
ATOM 1544 N N . VAL A 1 200 ? 5.696 -6.118 -32.227 1.00 96.56 200 VAL A N 1
ATOM 1545 C CA . VAL A 1 200 ? 5.648 -4.913 -31.390 1.00 96.56 200 VAL A CA 1
ATOM 1546 C C . VAL A 1 200 ? 4.235 -4.333 -31.451 1.00 96.56 200 VAL A C 1
ATOM 1548 O O . VAL A 1 200 ? 3.771 -3.922 -32.523 1.00 96.56 200 VAL A O 1
ATOM 1551 N N . ILE A 1 201 ? 3.554 -4.338 -30.310 1.00 96.56 201 ILE A N 1
ATOM 1552 C CA . ILE A 1 201 ? 2.207 -3.790 -30.131 1.00 96.56 201 ILE A CA 1
ATOM 1553 C C . ILE A 1 201 ? 2.241 -2.381 -29.535 1.00 96.56 201 ILE A C 1
ATOM 1555 O O . ILE A 1 201 ? 1.329 -1.599 -29.806 1.00 96.56 201 ILE A O 1
ATOM 1559 N N . GLU A 1 202 ? 3.312 -2.035 -28.819 1.00 96.06 202 GLU A N 1
ATOM 1560 C CA . GLU A 1 202 ? 3.519 -0.716 -28.223 1.00 96.06 202 GLU A CA 1
ATOM 1561 C C . GLU A 1 202 ? 4.988 -0.286 -28.322 1.00 96.06 202 GLU A C 1
ATOM 1563 O O . GLU A 1 202 ? 5.894 -1.109 -28.202 1.00 96.06 202 GLU A O 1
ATOM 1568 N N . GLU A 1 203 ? 5.210 1.003 -28.581 1.00 97.12 203 GLU A N 1
ATOM 1569 C CA . GLU A 1 203 ? 6.527 1.644 -28.633 1.00 97.12 203 GLU A CA 1
ATOM 1570 C C . GLU A 1 203 ? 6.396 3.037 -28.013 1.00 97.12 203 GLU A C 1
ATOM 1572 O O . GLU A 1 203 ? 5.601 3.856 -28.490 1.00 97.12 203 GLU A O 1
ATOM 1577 N N . GLU A 1 204 ? 7.185 3.316 -26.979 1.00 96.81 204 GLU A N 1
ATOM 1578 C CA . GLU A 1 204 ? 7.178 4.605 -26.290 1.00 96.81 204 GLU A CA 1
ATOM 1579 C C . GLU A 1 204 ? 8.598 5.064 -25.953 1.00 96.81 204 GLU A C 1
ATOM 1581 O O . GLU A 1 204 ? 9.430 4.280 -25.515 1.00 96.81 204 GLU A O 1
ATOM 1586 N N . THR A 1 205 ? 8.891 6.351 -26.148 1.00 96.88 205 THR A N 1
ATOM 1587 C CA . THR A 1 205 ? 10.180 6.946 -25.772 1.00 96.88 205 THR A CA 1
ATOM 1588 C C . THR A 1 205 ? 9.992 7.897 -24.599 1.00 96.88 205 THR A C 1
ATOM 1590 O O . THR A 1 205 ? 9.252 8.875 -24.719 1.00 96.88 205 THR A O 1
ATOM 1593 N N . LEU A 1 206 ? 10.714 7.637 -23.512 1.00 95.12 206 LEU A N 1
ATOM 1594 C CA . LEU A 1 206 ? 10.661 8.369 -22.248 1.00 95.12 206 LEU A CA 1
ATOM 1595 C C . LEU A 1 206 ? 12.059 8.848 -21.839 1.00 95.12 206 LEU A C 1
ATOM 1597 O O . LEU A 1 206 ? 13.065 8.309 -22.306 1.00 95.12 206 LEU A O 1
ATOM 1601 N N . ALA A 1 207 ? 12.151 9.853 -20.968 1.00 93.94 207 ALA A N 1
ATOM 1602 C CA . ALA A 1 207 ? 13.430 10.184 -20.342 1.00 93.94 207 ALA A CA 1
ATOM 1603 C C . ALA A 1 207 ? 13.893 9.032 -19.426 1.00 93.94 207 ALA A C 1
ATOM 1605 O O . ALA A 1 207 ? 13.070 8.295 -18.889 1.00 93.94 207 ALA A O 1
ATOM 1606 N N . HIS A 1 208 ? 15.207 8.876 -19.225 1.00 89.12 208 HIS A N 1
ATOM 1607 C CA . HIS A 1 208 ? 15.763 7.765 -18.432 1.00 89.12 208 HIS A CA 1
ATOM 1608 C C . HIS A 1 208 ? 15.235 7.681 -16.989 1.00 89.12 208 HIS A C 1
ATOM 1610 O O . HIS A 1 208 ? 15.213 6.596 -16.417 1.00 89.12 208 HIS A O 1
ATOM 1616 N N . ASP A 1 209 ? 14.841 8.809 -16.391 1.00 89.19 209 ASP A N 1
ATOM 1617 C CA . ASP A 1 209 ? 14.314 8.865 -15.025 1.00 89.19 209 ASP A CA 1
ATOM 1618 C C . ASP A 1 209 ? 12.792 8.655 -14.934 1.00 89.19 209 ASP A C 1
ATOM 1620 O O . ASP A 1 209 ? 12.250 8.542 -13.832 1.00 89.19 209 ASP A O 1
ATOM 1624 N N . GLU A 1 210 ? 12.097 8.567 -16.069 1.00 94.25 210 GLU A N 1
ATOM 1625 C CA . GLU A 1 210 ? 10.655 8.333 -16.118 1.00 94.25 210 GLU A CA 1
ATOM 1626 C C . GLU A 1 210 ? 10.317 6.839 -15.992 1.00 94.25 210 GLU A C 1
ATOM 1628 O O . GLU A 1 210 ? 11.087 5.955 -16.366 1.00 94.25 210 GLU A O 1
ATOM 1633 N N . THR A 1 211 ? 9.148 6.558 -15.418 1.00 95.69 211 THR A N 1
ATOM 1634 C CA . THR A 1 211 ? 8.598 5.202 -15.313 1.00 95.69 211 THR A CA 1
ATOM 1635 C C . THR A 1 211 ? 7.741 4.914 -16.535 1.00 95.69 211 THR A C 1
ATOM 1637 O O . THR A 1 211 ? 6.865 5.708 -16.872 1.00 95.69 211 THR A O 1
ATOM 1640 N N . PHE A 1 212 ? 7.995 3.784 -17.184 1.00 96.94 212 PHE A N 1
ATOM 1641 C CA . PHE A 1 212 ? 7.129 3.225 -18.209 1.00 96.94 212 PHE A CA 1
ATOM 1642 C C . PHE A 1 212 ? 5.966 2.495 -17.536 1.00 96.94 212 PHE A C 1
ATOM 1644 O O . PHE A 1 212 ? 6.193 1.627 -16.697 1.00 96.94 212 PHE A O 1
ATOM 1651 N N . GLU A 1 213 ? 4.731 2.856 -17.879 1.00 95.62 213 GLU A N 1
ATOM 1652 C CA . GLU A 1 213 ? 3.522 2.240 -17.332 1.00 95.62 213 GLU A CA 1
ATOM 1653 C C . GLU A 1 213 ? 2.773 1.496 -18.438 1.00 95.62 213 GLU A C 1
ATOM 1655 O O . GLU A 1 213 ? 2.359 2.107 -19.421 1.00 95.62 213 GLU A O 1
ATOM 1660 N N . TYR A 1 214 ? 2.544 0.196 -18.259 1.00 95.38 214 TYR A N 1
ATOM 1661 C CA . TYR A 1 214 ? 1.814 -0.626 -19.223 1.00 95.38 214 TYR A CA 1
ATOM 1662 C C . TYR A 1 214 ? 0.711 -1.436 -18.545 1.00 95.38 214 TYR A C 1
ATOM 1664 O O . TYR A 1 214 ? 0.977 -2.173 -17.598 1.00 95.38 214 TYR A O 1
ATOM 1672 N N . SER A 1 215 ? -0.526 -1.312 -19.033 1.00 94.12 215 SER A N 1
ATOM 1673 C CA . SER A 1 215 ? -1.657 -2.123 -18.566 1.00 94.12 215 SER A CA 1
ATOM 1674 C C . SER A 1 215 ? -1.671 -3.478 -19.270 1.00 94.12 215 SER A C 1
ATOM 1676 O O . SER A 1 215 ? -1.830 -3.555 -20.489 1.00 94.12 215 SER A O 1
ATOM 1678 N N . ILE A 1 216 ? -1.528 -4.540 -18.487 1.00 92.12 216 ILE A N 1
ATOM 1679 C CA . ILE A 1 216 ? -1.333 -5.904 -18.958 1.00 92.12 216 ILE A CA 1
ATOM 1680 C C . ILE A 1 216 ? -2.689 -6.576 -19.141 1.00 92.12 216 ILE A C 1
ATOM 1682 O O . ILE A 1 216 ? -3.425 -6.811 -18.187 1.00 92.12 216 ILE A O 1
ATOM 1686 N N . GLU A 1 217 ? -3.022 -6.918 -20.379 1.00 91.06 217 GLU A N 1
ATOM 1687 C CA . GLU A 1 217 ? -4.237 -7.685 -20.684 1.00 91.06 217 GLU A CA 1
ATOM 1688 C C . GLU A 1 217 ? -3.943 -9.192 -20.799 1.00 91.06 217 GLU A C 1
ATOM 1690 O O . GLU A 1 217 ? -4.796 -10.019 -20.475 1.00 91.06 217 GLU A O 1
ATOM 1695 N N . ASP A 1 218 ? -2.738 -9.542 -21.250 1.00 91.56 218 ASP A N 1
ATOM 1696 C CA . ASP A 1 218 ? -2.265 -10.900 -21.536 1.00 91.56 218 ASP A CA 1
ATOM 1697 C C . ASP A 1 218 ? -0.730 -10.933 -21.396 1.00 91.56 218 ASP A C 1
ATOM 1699 O O . ASP A 1 218 ? -0.104 -9.876 -21.287 1.00 91.56 218 ASP A O 1
ATOM 1703 N N . THR A 1 219 ? -0.125 -12.119 -21.422 1.00 91.38 219 THR A N 1
ATOM 1704 C CA . THR A 1 219 ? 1.331 -12.285 -21.340 1.00 91.38 219 THR A CA 1
ATOM 1705 C C . THR A 1 219 ? 2.019 -11.595 -22.521 1.00 91.38 219 THR A C 1
ATOM 1707 O O . THR A 1 219 ? 1.674 -11.817 -23.688 1.00 91.38 219 THR A O 1
ATOM 1710 N N . VAL A 1 220 ? 3.006 -10.750 -22.215 1.00 95.31 220 VAL A N 1
ATOM 1711 C CA . VAL A 1 220 ? 3.777 -9.960 -23.188 1.00 95.31 220 VAL A CA 1
ATOM 1712 C C . VAL A 1 220 ? 5.265 -9.987 -22.860 1.00 95.31 220 VAL A C 1
ATOM 1714 O O . VAL A 1 220 ? 5.648 -10.154 -21.706 1.00 95.31 220 VAL A O 1
ATOM 1717 N N . GLU A 1 221 ? 6.111 -9.768 -23.862 1.00 96.00 221 GLU A N 1
ATOM 1718 C CA . GLU A 1 221 ? 7.537 -9.510 -23.659 1.00 96.00 221 GLU A CA 1
ATOM 1719 C C . GLU A 1 221 ? 7.801 -8.002 -23.679 1.00 96.00 221 GLU A C 1
ATOM 1721 O O . GLU A 1 221 ? 7.315 -7.287 -24.558 1.00 96.00 221 GLU A O 1
ATOM 1726 N N . VAL A 1 222 ? 8.607 -7.514 -22.740 1.00 96.81 222 VAL A N 1
ATOM 1727 C CA . VAL A 1 222 ? 9.014 -6.110 -22.661 1.00 96.81 222 VAL A CA 1
ATOM 1728 C C . VAL A 1 222 ? 10.526 -5.995 -22.753 1.00 96.81 222 VAL A C 1
ATOM 1730 O O . VAL A 1 222 ? 11.272 -6.794 -22.187 1.00 96.81 222 VAL A O 1
ATOM 1733 N N . TYR A 1 223 ? 10.982 -4.989 -23.494 1.00 97.19 223 TYR A N 1
ATOM 1734 C CA . TYR A 1 223 ? 12.387 -4.611 -23.571 1.00 97.19 223 TYR A CA 1
ATOM 1735 C C . TYR A 1 223 ? 12.543 -3.129 -23.883 1.00 97.19 223 TYR A C 1
ATOM 1737 O O . TYR A 1 223 ? 11.597 -2.469 -24.317 1.00 97.19 223 TYR A O 1
ATOM 1745 N N . TYR A 1 224 ? 13.746 -2.594 -23.690 1.00 97.06 224 TYR A N 1
ATOM 1746 C CA . TYR A 1 224 ? 14.050 -1.221 -24.063 1.00 97.06 224 TYR A CA 1
ATOM 1747 C C . TYR A 1 224 ? 15.321 -1.110 -24.901 1.00 97.06 224 TYR A C 1
ATOM 1749 O O . TYR A 1 224 ? 16.154 -2.013 -24.956 1.00 97.06 224 TYR A O 1
ATOM 1757 N N . GLN A 1 225 ? 15.465 0.026 -25.582 1.00 97.19 225 GLN A N 1
ATOM 1758 C CA . GLN A 1 225 ? 16.673 0.396 -26.303 1.00 97.19 225 GLN A CA 1
ATOM 1759 C C . GLN A 1 225 ? 17.187 1.767 -25.872 1.00 97.19 225 GLN A C 1
ATOM 1761 O O . GLN A 1 225 ? 16.427 2.735 -25.773 1.00 97.19 225 GLN A O 1
ATOM 1766 N N . VAL A 1 226 ? 18.507 1.858 -25.704 1.00 95.50 226 VAL A N 1
ATOM 1767 C CA . VAL A 1 226 ? 19.246 3.104 -25.467 1.00 95.50 226 VAL A CA 1
ATOM 1768 C C . VAL A 1 226 ? 20.381 3.188 -26.481 1.00 95.50 226 VAL A C 1
ATOM 1770 O O . VAL A 1 226 ? 21.170 2.264 -26.618 1.00 95.50 226 VAL A O 1
ATOM 1773 N N . ASP A 1 227 ? 20.442 4.279 -27.249 1.00 90.50 227 ASP A N 1
ATOM 1774 C CA . ASP A 1 227 ? 21.441 4.493 -28.320 1.00 90.50 227 ASP A CA 1
ATOM 1775 C C . ASP A 1 227 ? 21.548 3.349 -29.360 1.00 90.50 227 ASP A C 1
ATOM 1777 O O . ASP A 1 227 ? 22.550 3.200 -30.060 1.00 90.50 227 ASP A O 1
ATOM 1781 N N . GLY A 1 228 ? 20.482 2.555 -29.510 1.00 87.62 228 GLY A N 1
ATOM 1782 C CA . GLY A 1 228 ? 20.432 1.398 -30.410 1.00 87.62 228 GLY A CA 1
ATOM 1783 C C . GLY A 1 228 ? 21.007 0.103 -29.826 1.00 87.62 228 GLY A C 1
ATOM 1784 O O . GLY A 1 228 ? 21.130 -0.875 -30.566 1.00 87.62 228 GLY A O 1
ATOM 1785 N N . GLU A 1 229 ? 21.354 0.089 -28.538 1.00 92.75 229 GLU A N 1
ATOM 1786 C CA . GLU A 1 229 ? 21.627 -1.119 -27.757 1.00 92.75 229 GLU A CA 1
ATOM 1787 C C . GLU A 1 229 ? 20.326 -1.577 -27.084 1.00 92.75 229 GLU A C 1
ATOM 1789 O O . GLU A 1 229 ? 19.621 -0.759 -26.499 1.00 92.75 229 GLU A O 1
ATOM 1794 N N . GLU A 1 230 ? 19.988 -2.860 -27.228 1.00 95.44 230 GLU A N 1
ATOM 1795 C CA . GLU A 1 230 ? 18.781 -3.490 -26.666 1.00 95.44 230 GLU A CA 1
ATOM 1796 C C . GLU A 1 230 ? 19.116 -4.142 -25.321 1.00 95.44 230 GLU A C 1
ATOM 1798 O O . GLU A 1 230 ? 20.188 -4.740 -25.195 1.00 95.44 230 GLU A O 1
ATOM 1803 N N . SER A 1 231 ? 18.217 -3.999 -24.344 1.00 95.44 231 SER A N 1
ATOM 1804 C CA . SER A 1 231 ? 18.267 -4.704 -23.059 1.00 95.44 231 SER A CA 1
ATOM 1805 C C . SER A 1 231 ? 17.986 -6.199 -23.222 1.00 95.44 231 SER A C 1
ATOM 1807 O O . SER A 1 231 ? 17.584 -6.662 -24.294 1.00 95.44 231 SER A O 1
ATOM 1809 N N . ASP A 1 232 ? 18.104 -6.959 -22.137 1.00 94.69 232 ASP A N 1
ATOM 1810 C CA . ASP A 1 232 ? 17.441 -8.256 -22.067 1.00 94.69 232 ASP A CA 1
ATOM 1811 C C . ASP A 1 232 ? 15.914 -8.096 -22.230 1.00 94.69 232 ASP A C 1
ATOM 1813 O O . ASP A 1 232 ? 15.338 -7.032 -21.974 1.00 94.69 232 ASP A O 1
ATOM 1817 N N . ARG A 1 233 ? 15.259 -9.157 -22.715 1.00 95.00 233 ARG A N 1
ATOM 1818 C CA . ARG A 1 233 ? 13.796 -9.231 -22.839 1.00 95.00 233 ARG A CA 1
ATOM 1819 C C . ARG A 1 233 ? 13.236 -9.943 -21.622 1.00 95.00 233 ARG A C 1
ATOM 1821 O O . ARG A 1 233 ? 13.751 -10.997 -21.249 1.00 95.00 233 ARG A O 1
ATOM 1828 N N . VAL A 1 234 ? 12.182 -9.388 -21.041 1.00 93.00 234 VAL A N 1
ATOM 1829 C CA . VAL A 1 234 ? 11.501 -9.966 -19.879 1.00 93.00 234 VAL A CA 1
ATOM 1830 C C . VAL A 1 234 ? 10.051 -10.265 -20.220 1.00 93.00 234 VAL A C 1
ATOM 1832 O O . VAL A 1 234 ? 9.376 -9.450 -20.844 1.00 93.00 234 VAL A O 1
ATOM 1835 N N . GLU A 1 235 ? 9.580 -11.449 -19.837 1.00 93.50 235 GLU A N 1
ATOM 1836 C CA . GLU A 1 235 ? 8.175 -11.821 -19.978 1.00 93.50 235 GLU A CA 1
ATOM 1837 C C . GLU A 1 235 ? 7.400 -11.298 -18.766 1.00 93.50 235 GLU A C 1
ATOM 1839 O O . GLU A 1 235 ? 7.734 -11.602 -17.622 1.00 93.50 235 GLU A O 1
ATOM 1844 N N . LEU A 1 236 ? 6.355 -10.513 -19.016 1.00 91.94 236 LEU A N 1
ATOM 1845 C CA . LEU A 1 236 ? 5.371 -10.153 -18.005 1.00 91.94 236 LEU A CA 1
ATOM 1846 C C . LEU A 1 236 ? 4.329 -11.269 -17.969 1.00 91.94 236 LEU A C 1
ATOM 1848 O O . LEU A 1 236 ? 3.350 -11.248 -18.718 1.00 91.94 236 LEU A O 1
ATOM 1852 N N . HIS A 1 237 ? 4.595 -12.280 -17.145 1.00 87.19 237 HIS A N 1
ATOM 1853 C CA . HIS A 1 237 ? 3.747 -13.458 -17.034 1.00 87.19 237 HIS A CA 1
ATOM 1854 C C . HIS A 1 237 ? 2.406 -13.115 -16.377 1.00 87.19 237 HIS A C 1
ATOM 1856 O O . HIS A 1 237 ? 2.384 -12.569 -15.272 1.00 87.19 237 HIS A O 1
ATOM 1862 N N . VAL A 1 238 ? 1.293 -13.447 -17.040 1.00 87.12 238 VAL A N 1
ATOM 1863 C CA . VAL A 1 238 ? -0.049 -13.289 -16.470 1.00 87.12 238 VAL A CA 1
ATOM 1864 C C . VAL A 1 238 ? -0.529 -14.605 -15.859 1.00 87.12 238 VAL A C 1
ATOM 1866 O O . VAL A 1 238 ? -0.910 -15.517 -16.593 1.00 87.12 238 VAL A O 1
ATOM 1869 N N . ASP A 1 239 ? -0.593 -14.678 -14.529 1.00 82.94 239 ASP A N 1
ATOM 1870 C CA . ASP A 1 239 ? -1.209 -15.794 -13.800 1.00 82.94 239 ASP A CA 1
ATOM 1871 C C . ASP A 1 239 ? -2.550 -15.362 -13.214 1.00 82.94 239 ASP A C 1
ATOM 1873 O O . ASP A 1 239 ? -2.663 -14.970 -12.060 1.00 82.94 239 ASP A O 1
ATOM 1877 N N . ASN A 1 240 ? -3.616 -15.450 -14.006 1.00 77.06 240 ASN A N 1
ATOM 1878 C CA . ASN A 1 240 ? -4.952 -15.340 -13.437 1.00 77.06 240 ASN A CA 1
ATOM 1879 C C . ASN A 1 240 ? -5.243 -16.623 -12.658 1.00 77.06 240 ASN A C 1
ATOM 1881 O O . ASN A 1 240 ? -5.871 -17.520 -13.230 1.00 77.06 240 ASN A O 1
ATOM 1885 N N . HIS A 1 241 ? -4.792 -16.698 -11.398 1.00 67.94 241 HIS A N 1
ATOM 1886 C CA . HIS A 1 241 ? -5.050 -17.810 -10.487 1.00 67.94 241 HIS A CA 1
ATOM 1887 C C . HIS A 1 241 ? -6.476 -18.304 -10.708 1.00 67.94 241 HIS A C 1
ATOM 1889 O O . HIS A 1 241 ? -7.456 -17.603 -10.424 1.00 67.94 241 HIS A O 1
ATOM 1895 N N . GLY A 1 242 ? -6.578 -19.472 -11.343 1.00 49.31 242 GLY A N 1
ATOM 1896 C CA . GLY A 1 242 ? -7.840 -19.981 -11.839 1.00 49.31 242 GLY A CA 1
ATOM 1897 C C . GLY A 1 242 ? -8.850 -19.989 -10.705 1.00 49.31 242 GLY A C 1
ATOM 1898 O O . GLY A 1 242 ? -8.582 -20.504 -9.622 1.00 49.31 242 GLY A O 1
ATOM 1899 N N . GLY A 1 243 ? -10.041 -19.453 -10.964 1.00 47.44 243 GLY A N 1
ATOM 1900 C CA . GLY A 1 243 ? -11.232 -19.743 -10.172 1.00 47.44 243 GLY A CA 1
ATOM 1901 C C . GLY A 1 243 ? -11.650 -21.209 -10.319 1.00 47.44 243 GLY A C 1
ATOM 1902 O O . GLY A 1 243 ? -12.815 -21.486 -10.592 1.00 47.44 243 GLY A O 1
ATOM 1903 N N . ASP A 1 244 ? -10.712 -22.140 -10.187 1.00 47.75 244 ASP A N 1
ATOM 1904 C CA . ASP A 1 244 ? -10.997 -23.527 -9.915 1.00 47.75 244 ASP A CA 1
ATOM 1905 C C . ASP A 1 244 ? -11.239 -23.589 -8.417 1.00 47.75 244 ASP A C 1
ATOM 1907 O O . ASP A 1 244 ? -10.334 -23.479 -7.588 1.00 47.75 244 ASP A O 1
ATOM 1911 N N . GLY A 1 245 ? -12.523 -23.686 -8.070 1.00 44.66 245 GLY A N 1
ATOM 1912 C CA . GLY A 1 245 ? -12.900 -24.143 -6.753 1.00 44.66 245 GLY A CA 1
ATOM 1913 C C . GLY A 1 245 ? -12.053 -25.366 -6.442 1.00 44.66 245 GLY A C 1
ATOM 1914 O O . GLY A 1 245 ? -12.077 -26.346 -7.187 1.00 44.66 245 GLY A O 1
ATOM 1915 N N . HIS A 1 246 ? -11.305 -25.295 -5.346 1.00 44.94 246 HIS A N 1
ATOM 1916 C CA . HIS A 1 246 ? -10.905 -26.488 -4.631 1.00 44.94 246 HIS A CA 1
ATOM 1917 C C . HIS A 1 246 ? -12.197 -27.189 -4.187 1.00 44.94 246 HIS A C 1
ATOM 1919 O O . HIS A 1 246 ? -12.643 -27.070 -3.047 1.00 44.94 246 HIS A O 1
ATOM 1925 N N . ASP A 1 247 ? -12.823 -27.907 -5.119 1.00 46.00 247 ASP A N 1
ATOM 1926 C CA . ASP A 1 247 ? -13.533 -29.129 -4.816 1.00 46.00 247 ASP A CA 1
ATOM 1927 C C . ASP A 1 247 ? -12.455 -30.036 -4.223 1.00 46.00 247 ASP A C 1
ATOM 1929 O O . ASP A 1 247 ? -11.709 -30.729 -4.914 1.00 46.00 247 ASP A O 1
ATOM 1933 N N . HIS A 1 248 ? -12.301 -29.941 -2.903 1.00 50.81 248 HIS A N 1
ATOM 1934 C CA . HIS A 1 248 ? -11.771 -31.042 -2.133 1.00 50.81 248 HIS A CA 1
ATOM 1935 C C . HIS A 1 248 ? -12.746 -32.196 -2.358 1.00 50.81 248 HIS A C 1
ATOM 1937 O O . HIS A 1 248 ? -13.726 -32.347 -1.626 1.00 50.81 248 HIS A O 1
ATOM 1943 N N . ASP A 1 249 ? -12.487 -32.979 -3.405 1.00 41.97 249 ASP A N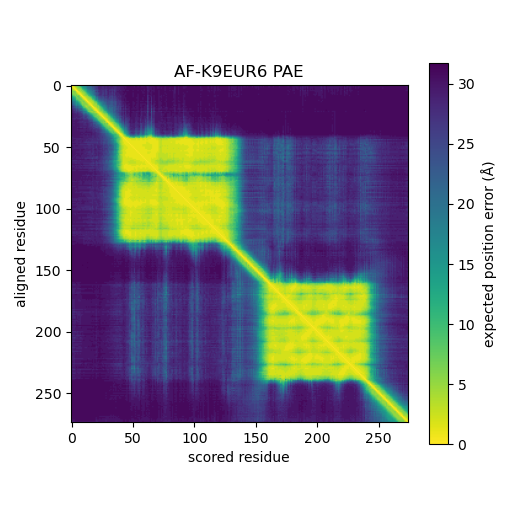 1
ATOM 1944 C CA . ASP A 1 249 ? -12.911 -34.364 -3.482 1.00 41.97 249 ASP A CA 1
ATOM 1945 C C . ASP A 1 249 ? -12.331 -35.036 -2.232 1.00 41.97 249 ASP A C 1
ATOM 1947 O O . ASP A 1 249 ? -11.182 -35.472 -2.173 1.00 41.97 249 ASP A O 1
ATOM 1951 N N . HIS A 1 250 ? -13.123 -35.020 -1.162 1.00 51.03 250 HIS A N 1
ATOM 1952 C CA . HIS A 1 250 ? -13.008 -36.008 -0.118 1.00 51.03 250 HIS A CA 1
ATOM 1953 C C . HIS A 1 250 ? -13.292 -37.338 -0.805 1.00 51.03 250 HIS A C 1
ATOM 1955 O O . HIS A 1 250 ? -14.449 -37.663 -1.068 1.00 51.03 250 HIS A O 1
ATOM 1961 N N . ASP A 1 251 ? -12.230 -38.079 -1.112 1.00 45.41 251 ASP A N 1
ATOM 1962 C CA . ASP A 1 251 ? -12.317 -39.517 -1.304 1.00 45.41 251 ASP A CA 1
ATOM 1963 C C . ASP A 1 251 ? -13.011 -40.088 -0.056 1.00 45.41 251 ASP A C 1
ATOM 1965 O O . ASP A 1 251 ? -12.419 -40.241 1.017 1.00 45.41 251 ASP A O 1
ATOM 1969 N N . GLU A 1 252 ? -14.320 -40.319 -0.166 1.00 47.25 252 GLU A N 1
ATOM 1970 C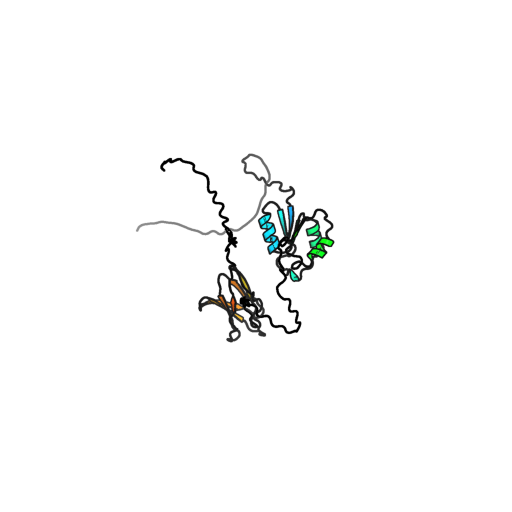 CA . GLU A 1 252 ? -15.049 -41.186 0.742 1.00 47.25 252 GLU A CA 1
ATOM 1971 C C . GLU A 1 252 ? -14.487 -42.593 0.513 1.00 47.25 252 GLU A C 1
ATOM 1973 O O . GLU A 1 252 ? -14.881 -43.304 -0.410 1.00 47.25 252 GLU A O 1
ATOM 1978 N N . ASP A 1 253 ? -13.508 -42.976 1.336 1.00 48.38 253 ASP A N 1
ATOM 1979 C CA . ASP A 1 253 ? -13.123 -44.371 1.525 1.00 48.38 253 ASP A CA 1
ATOM 1980 C C . ASP A 1 253 ? -14.344 -45.129 2.083 1.00 48.38 253 ASP A C 1
ATOM 1982 O O . ASP A 1 253 ? -14.532 -45.281 3.295 1.00 48.38 253 ASP A O 1
ATOM 1986 N N . ASP A 1 254 ? -15.197 -45.598 1.170 1.00 46.34 254 ASP A N 1
ATOM 1987 C CA . ASP A 1 254 ? -16.233 -46.595 1.408 1.00 46.34 254 ASP A CA 1
ATOM 1988 C C . ASP A 1 254 ? -15.556 -47.907 1.839 1.00 46.34 254 ASP A C 1
ATOM 1990 O O . ASP A 1 254 ? -15.219 -48.791 1.046 1.00 46.34 254 ASP A O 1
ATOM 1994 N N . HIS A 1 255 ? -15.336 -48.050 3.144 1.00 55.00 255 HIS A N 1
ATOM 1995 C CA . HIS A 1 255 ? -15.098 -49.350 3.750 1.00 55.00 255 HIS A CA 1
ATOM 1996 C C . HIS A 1 255 ? -16.432 -50.089 3.905 1.00 55.00 255 HIS A C 1
ATOM 1998 O O . HIS A 1 255 ? -17.086 -50.024 4.947 1.00 55.00 255 HIS A O 1
ATOM 2004 N N . ASP A 1 256 ? -16.794 -50.832 2.856 1.00 46.16 256 ASP A N 1
ATOM 2005 C CA . ASP A 1 256 ? -17.800 -51.895 2.883 1.00 46.16 256 ASP A CA 1
ATOM 2006 C C . ASP A 1 256 ? -17.496 -52.882 4.026 1.00 46.16 256 ASP A C 1
ATOM 2008 O O . ASP A 1 256 ? -16.546 -53.671 3.977 1.00 46.16 256 ASP A O 1
ATOM 2012 N N . HIS A 1 257 ? -18.327 -52.860 5.068 1.00 52.72 257 HIS A N 1
ATOM 2013 C CA . HIS A 1 257 ? -18.471 -53.977 5.992 1.00 52.72 257 HIS A CA 1
ATOM 2014 C C . HIS A 1 257 ? -19.790 -54.685 5.683 1.00 52.72 257 HIS A C 1
ATOM 2016 O O . HIS A 1 257 ? -20.858 -54.254 6.114 1.00 52.72 257 HIS A O 1
ATOM 2022 N N . ASP A 1 258 ? -19.676 -55.783 4.933 1.00 45.19 258 ASP A N 1
ATOM 2023 C CA . ASP A 1 258 ? -20.724 -56.776 4.707 1.00 45.19 258 ASP A CA 1
ATOM 2024 C C . ASP A 1 258 ? -21.314 -57.259 6.049 1.00 45.19 258 ASP A C 1
ATOM 2026 O O . ASP A 1 258 ? -20.699 -58.057 6.765 1.00 45.19 258 ASP A O 1
ATOM 2030 N N . GLU A 1 259 ? -22.529 -56.820 6.377 1.00 51.97 259 GLU A N 1
ATOM 2031 C CA . GLU A 1 259 ? -23.436 -57.545 7.270 1.00 51.97 259 GLU A CA 1
ATOM 2032 C C . GLU A 1 259 ? -24.594 -58.094 6.431 1.00 51.97 259 GLU A C 1
ATOM 2034 O O . GLU A 1 259 ? -25.656 -57.485 6.337 1.00 51.97 259 GLU A O 1
ATOM 2039 N N . ASP A 1 260 ? -24.378 -59.252 5.802 1.00 48.44 260 ASP A N 1
ATOM 2040 C CA . ASP A 1 260 ? -25.473 -60.046 5.243 1.00 48.44 260 ASP A CA 1
ATOM 2041 C C . ASP A 1 260 ? -25.944 -61.076 6.279 1.00 48.44 260 ASP A C 1
ATOM 2043 O O . ASP A 1 260 ? -25.345 -62.135 6.508 1.00 48.44 260 ASP A O 1
ATOM 2047 N N . ASP A 1 261 ? -27.061 -60.712 6.904 1.00 50.12 261 ASP A N 1
ATOM 2048 C CA . ASP A 1 261 ? -27.979 -61.566 7.641 1.00 50.12 261 ASP A CA 1
ATOM 2049 C C . ASP A 1 261 ? -28.455 -62.737 6.762 1.00 50.12 261 ASP A C 1
ATOM 2051 O O . ASP A 1 261 ? -29.126 -62.561 5.742 1.00 50.12 261 ASP A O 1
ATOM 2055 N N . HIS A 1 262 ? -28.172 -63.969 7.188 1.00 53.62 262 HIS A N 1
ATOM 2056 C CA . HIS A 1 262 ? -28.852 -65.151 6.661 1.00 53.62 262 HIS A CA 1
ATOM 2057 C C . HIS A 1 262 ? -30.023 -65.526 7.567 1.00 53.62 262 HIS A C 1
ATOM 2059 O O . HIS A 1 262 ? -29.871 -66.257 8.550 1.00 53.62 262 HIS A O 1
ATOM 2065 N N . ASP A 1 263 ? -31.193 -65.015 7.189 1.00 48.75 263 ASP A N 1
ATOM 2066 C CA . ASP A 1 263 ? -32.484 -65.389 7.746 1.00 48.75 263 ASP A CA 1
ATOM 2067 C C . ASP A 1 263 ? -32.908 -66.813 7.358 1.00 48.75 263 ASP A C 1
ATOM 2069 O O . ASP A 1 263 ? -32.581 -67.362 6.302 1.00 48.75 263 ASP A O 1
ATOM 2073 N N . HIS A 1 264 ? -33.657 -67.386 8.292 1.00 51.03 264 HIS A N 1
ATOM 2074 C CA . HIS A 1 264 ? -34.313 -68.680 8.261 1.00 51.03 264 HIS A CA 1
ATOM 2075 C C . HIS A 1 264 ? -35.389 -68.776 7.172 1.00 51.03 264 HIS A C 1
ATOM 2077 O O . HIS A 1 264 ? -36.284 -67.941 7.134 1.00 51.03 264 HIS A O 1
ATOM 2083 N N . ASP A 1 265 ? -35.411 -69.899 6.450 1.00 49.19 265 ASP A N 1
ATOM 2084 C CA . ASP A 1 265 ? -36.644 -70.449 5.883 1.00 49.19 265 ASP A CA 1
ATOM 2085 C C . ASP A 1 265 ? -36.783 -71.917 6.314 1.00 49.19 265 ASP A C 1
ATOM 2087 O O . ASP A 1 265 ? -35.968 -72.784 5.982 1.00 49.19 265 ASP A O 1
ATOM 2091 N N . GLU A 1 266 ? -37.816 -72.171 7.117 1.00 51.69 266 GLU A N 1
ATOM 2092 C CA . GLU A 1 266 ? -38.397 -73.494 7.319 1.00 51.69 266 GLU A CA 1
ATOM 2093 C C . GLU A 1 266 ? -39.176 -73.876 6.054 1.00 51.69 266 GLU A C 1
ATOM 2095 O O . GLU A 1 266 ? -39.956 -73.066 5.566 1.00 51.69 266 GLU A O 1
ATOM 2100 N N . ASP A 1 267 ? -39.021 -75.104 5.554 1.00 49.53 267 ASP A N 1
ATOM 2101 C CA . ASP A 1 267 ? -40.179 -75.892 5.122 1.00 49.53 267 ASP A CA 1
ATOM 2102 C C . ASP A 1 267 ? -39.823 -77.373 4.905 1.00 49.53 267 ASP A C 1
ATOM 2104 O O . ASP A 1 267 ? -38.767 -77.747 4.387 1.00 49.53 267 ASP A O 1
ATOM 2108 N N . ASP A 1 268 ? -40.757 -78.195 5.372 1.00 52.56 268 ASP A N 1
ATOM 2109 C CA . ASP A 1 268 ? -40.790 -79.650 5.456 1.00 52.56 268 ASP A CA 1
ATOM 2110 C C . ASP A 1 268 ? -40.478 -80.392 4.148 1.00 52.56 268 ASP A C 1
ATOM 2112 O O . ASP A 1 268 ? -40.921 -79.986 3.080 1.00 52.56 268 ASP A O 1
ATOM 2116 N N . HIS A 1 269 ? -39.876 -81.585 4.256 1.00 56.25 269 HIS A N 1
ATOM 2117 C CA . HIS A 1 269 ? -40.356 -82.764 3.521 1.0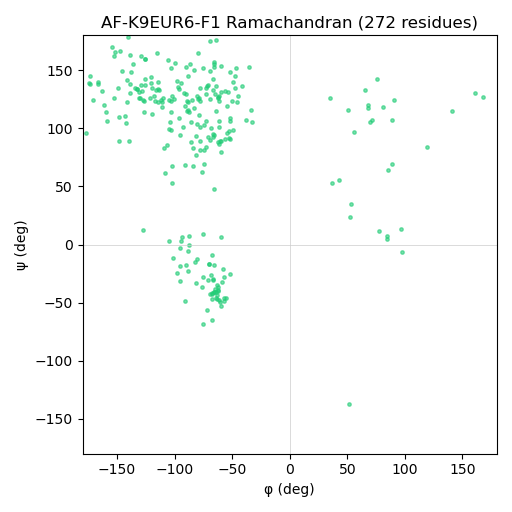0 56.25 269 HIS A CA 1
ATOM 2118 C C . HIS A 1 269 ? -39.862 -84.077 4.156 1.00 56.25 269 HIS A C 1
ATOM 2120 O O . HIS A 1 269 ? -38.676 -84.405 4.133 1.00 56.25 269 HIS A O 1
ATOM 2126 N N . ASP A 1 270 ? -40.826 -84.837 4.685 1.00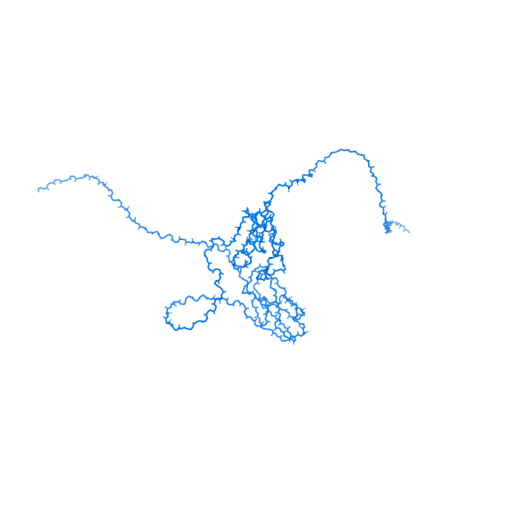 53.00 270 ASP A N 1
ATOM 2127 C CA . ASP A 1 270 ? -40.748 -86.261 5.022 1.00 53.00 270 ASP A CA 1
ATOM 2128 C C . ASP A 1 270 ? -40.136 -87.108 3.892 1.00 53.00 270 ASP A C 1
ATOM 2130 O O . ASP A 1 270 ? -40.464 -86.901 2.723 1.00 53.00 270 ASP A O 1
ATOM 2134 N N . HIS A 1 271 ? -39.370 -88.148 4.243 1.00 53.72 271 HIS A N 1
ATOM 2135 C CA . HIS A 1 271 ? -39.597 -89.488 3.691 1.00 53.72 271 HIS A CA 1
ATOM 2136 C C . HIS A 1 271 ? -38.896 -90.591 4.506 1.00 53.72 271 HIS A C 1
ATOM 2138 O O . HIS A 1 271 ? -37.719 -90.497 4.852 1.00 53.72 271 HIS A O 1
ATOM 2144 N N . ASP A 1 272 ? -39.695 -91.622 4.783 1.00 58.44 272 ASP A N 1
ATOM 2145 C CA . ASP A 1 272 ? -39.442 -92.881 5.487 1.00 58.44 272 ASP A CA 1
ATOM 2146 C C . ASP A 1 272 ? -38.431 -93.846 4.818 1.00 58.44 272 ASP A C 1
ATOM 2148 O O . ASP A 1 272 ? -38.053 -93.677 3.659 1.00 58.44 272 ASP A O 1
ATOM 2152 N N . GLU A 1 273 ? -38.184 -94.944 5.559 1.00 54.19 273 GLU A N 1
ATOM 2153 C CA . GLU A 1 273 ? -37.664 -96.282 5.179 1.00 54.19 273 GLU A CA 1
ATOM 2154 C C . GLU A 1 273 ? -36.125 -96.409 5.258 1.00 54.19 273 GLU A C 1
ATOM 2156 O O . GLU A 1 273 ? -35.393 -95.629 4.660 1.00 54.19 273 GLU A O 1
ATOM 2161 N N . ASP A 1 274 ? -35.501 -97.349 5.980 1.00 48.69 274 ASP A N 1
ATOM 2162 C CA . ASP A 1 274 ? -35.888 -98.627 6.611 1.00 48.69 274 ASP A CA 1
ATOM 2163 C C . ASP A 1 274 ? -34.795 -99.016 7.647 1.00 48.69 274 ASP A C 1
ATOM 2165 O O . ASP A 1 274 ? -33.609 -98.664 7.414 1.00 48.69 274 ASP A O 1
#

Foldseek 3Di:
DDDDDDDDDDDDDDDDDDDDDDDDDDDDDDDDDPPPDDPPPDQAEEEEEDDVQQVVVCVVCPPRHDYHYQDDPPDDQQPDADDPVSLVSQLPGQEYEYADCVRNVNVVVSVVSRPNPNYHYHHNCPPPPDPPVPDDDPDDDDDDDDDDDDDPPPPPQQAWDDPQWDQGDSAAAAFDKGWIAGPDPDQFWKWKFKDDPNDTPDIDTGGNPHIDIDGDRAKIWMWIDDPRDIGDIHIRHHDPPDPPPPPPPPPPPPPDDDPDDDDDDDDDDDDDDD

Secondary structure (DSSP, 8-state):
----------------------------------------S-PEEEEESSHHHHHHHHHHHGGGEEEEESS-TTS-SSS----HHHHHHHHT-SEEEES-TTT-TTHHHHHHH---TTPEEEETTTT--S-TT-S---------------------------TTEES--S-B-TT-EEEEEE----SSPEEEEEEETTEEEEEEEE-TTSPEEEE-SS-EEEEEEETTEE---EEE-B------------------------------------

Mean predicted aligned error: 21.91 Å

Organism: NCBI:txid883081

Radius of gyration: 36.24 Å; Cα contacts (8 Å, |Δi|>4): 319; chains: 1; bounding box: 76×140×95 Å